Protein AF-A0A1G2GTZ9-F1 (afdb_monomer_lite)

Radius of gyration: 34.58 Å; chains: 1; bounding box: 89×48×89 Å

Sequence (262 aa):
MKKLLQQISASVAILSIIAPVASTYAETSTRDKDSAQIKGNFCAIILERLSALDARLSDRAKEIETRRDDRKSRIEEKVEDRKVRVSDKREKTDELLQAHLTKLQQRATTDAQKGAVTAFQTAIATAINARRTAIDNAVQAFRVGGDQLVAVRKAAIDAAITALKAAKEAAIAKAKADCATATDPRAIQSVLKAGLKAAQDTYVNSIKSAQSAFKSGFESIQQTRKSAFDKAHADFKAAIEKAKNDLKVALGESRNSTTTTP

Structure (mmCIF, N/CA/C/O backbone):
data_AF-A0A1G2GTZ9-F1
#
_entry.id   AF-A0A1G2GTZ9-F1
#
loop_
_atom_site.group_PDB
_atom_site.id
_atom_site.type_symbol
_atom_site.label_atom_id
_atom_site.label_alt_id
_atom_site.label_comp_id
_atom_site.label_asym_id
_atom_site.label_entity_id
_atom_site.label_seq_id
_atom_site.pdbx_PDB_ins_code
_atom_site.Cartn_x
_atom_site.Cartn_y
_atom_site.Cartn_z
_atom_site.occupancy
_atom_site.B_iso_or_equiv
_atom_site.auth_seq_id
_atom_site.auth_comp_id
_atom_site.auth_asym_id
_atom_site.auth_atom_id
_atom_site.pdbx_PDB_model_num
ATOM 1 N N . MET A 1 1 ? 11.549 -0.644 8.981 1.00 39.19 1 MET A N 1
ATOM 2 C CA . MET A 1 1 ? 11.174 -0.329 7.579 1.00 39.19 1 MET A CA 1
ATOM 3 C C . MET A 1 1 ? 12.318 0.231 6.723 1.00 39.19 1 MET A C 1
ATOM 5 O O . MET A 1 1 ? 12.273 0.005 5.522 1.00 39.19 1 MET A O 1
ATOM 9 N N . LYS A 1 2 ? 13.386 0.828 7.292 1.00 25.80 2 LYS A N 1
ATOM 10 C CA . LYS A 1 2 ? 14.608 1.204 6.538 1.00 25.80 2 LYS A CA 1
ATOM 11 C C . LYS A 1 2 ? 15.212 0.042 5.719 1.00 25.80 2 LYS A C 1
ATOM 13 O O . LYS A 1 2 ? 15.464 0.219 4.537 1.00 25.80 2 LYS A O 1
ATOM 18 N N . LYS A 1 3 ? 15.294 -1.174 6.283 1.00 24.80 3 LYS A N 1
ATOM 19 C CA . LYS A 1 3 ? 15.808 -2.376 5.582 1.00 24.80 3 LYS A CA 1
ATOM 20 C C . LYS A 1 3 ? 14.943 -2.876 4.405 1.00 24.80 3 LYS A C 1
ATOM 22 O O . LYS A 1 3 ? 15.474 -3.515 3.509 1.00 24.80 3 LYS A O 1
ATOM 27 N N . LEU A 1 4 ? 13.640 -2.569 4.371 1.00 30.94 4 LEU A N 1
ATOM 28 C CA . LEU A 1 4 ? 12.724 -2.998 3.293 1.00 30.94 4 LEU A CA 1
ATOM 29 C C . LEU A 1 4 ? 12.752 -2.048 2.083 1.00 30.94 4 LEU A C 1
ATOM 31 O O . LEU A 1 4 ? 12.518 -2.481 0.958 1.00 30.94 4 LEU A O 1
ATOM 35 N N . LEU A 1 5 ? 13.100 -0.777 2.310 1.00 30.66 5 LEU A N 1
ATOM 36 C CA . LEU A 1 5 ? 13.369 0.205 1.256 1.00 30.66 5 LEU A CA 1
ATOM 37 C C . LEU A 1 5 ? 14.792 0.052 0.684 1.00 30.66 5 LEU A C 1
ATOM 39 O O . LEU A 1 5 ? 14.988 0.246 -0.509 1.00 30.66 5 LEU A O 1
ATOM 43 N N . GLN A 1 6 ? 15.755 -0.403 1.496 1.00 27.36 6 GLN A N 1
ATOM 44 C CA . GLN A 1 6 ? 17.152 -0.626 1.086 1.00 27.36 6 GLN A CA 1
ATOM 45 C C . GLN A 1 6 ? 17.359 -1.824 0.140 1.00 27.36 6 GLN A C 1
ATOM 47 O O . GLN A 1 6 ? 18.369 -1.893 -0.557 1.00 27.36 6 GLN A O 1
ATOM 52 N N . GLN A 1 7 ? 16.407 -2.761 0.087 1.00 28.50 7 GLN A N 1
ATOM 53 C CA . GLN A 1 7 ? 16.497 -3.947 -0.775 1.00 28.50 7 GLN A CA 1
ATOM 54 C C . GLN A 1 7 ? 15.842 -3.775 -2.154 1.00 28.50 7 GLN A C 1
ATOM 56 O O . GLN A 1 7 ? 15.987 -4.650 -3.001 1.00 28.50 7 GLN A O 1
ATOM 61 N N . ILE A 1 8 ? 15.151 -2.659 -2.413 1.00 35.12 8 ILE A N 1
ATOM 62 C CA . ILE A 1 8 ? 14.660 -2.318 -3.765 1.00 35.12 8 ILE A CA 1
ATOM 63 C C . ILE A 1 8 ? 15.732 -1.535 -4.548 1.00 35.12 8 ILE A C 1
ATOM 65 O O . ILE A 1 8 ? 15.778 -1.594 -5.772 1.00 35.12 8 ILE A O 1
ATOM 69 N N . SER A 1 9 ? 16.667 -0.885 -3.849 1.00 30.36 9 SER A N 1
ATOM 70 C CA . SER A 1 9 ? 17.846 -0.223 -4.425 1.00 30.36 9 SER A CA 1
ATOM 71 C C . SER A 1 9 ? 18.961 -1.180 -4.876 1.00 30.36 9 SER A C 1
ATOM 73 O O . SER A 1 9 ? 19.870 -0.759 -5.582 1.00 30.36 9 SER A O 1
ATOM 75 N N . ALA A 1 10 ? 18.899 -2.469 -4.526 1.00 27.72 10 ALA A N 1
ATOM 76 C CA . ALA A 1 10 ? 19.986 -3.429 -4.760 1.00 27.72 10 ALA A CA 1
ATOM 77 C C . ALA A 1 10 ? 19.953 -4.124 -6.139 1.00 27.72 10 ALA A C 1
ATOM 79 O O . ALA A 1 10 ? 20.553 -5.180 -6.316 1.00 27.72 10 ALA A O 1
ATOM 80 N N . SER A 1 11 ? 19.237 -3.584 -7.129 1.00 33.41 11 SER A N 1
ATOM 81 C CA . SER A 1 11 ? 19.194 -4.172 -8.483 1.00 33.41 11 SER A CA 1
ATOM 82 C C . SER A 1 11 ? 19.618 -3.226 -9.603 1.00 33.41 11 SER A C 1
ATOM 84 O O . SER A 1 11 ? 19.579 -3.620 -10.765 1.00 33.41 11 SER A O 1
ATOM 86 N N . VAL A 1 12 ? 20.116 -2.028 -9.281 1.00 37.06 12 VAL A N 1
ATOM 87 C CA . VAL A 1 12 ? 20.810 -1.173 -10.258 1.00 37.06 12 VAL A CA 1
ATOM 88 C C . VAL A 1 12 ? 22.300 -1.518 -10.246 1.00 37.06 12 VAL A C 1
ATOM 90 O O . VAL A 1 12 ? 23.147 -0.725 -9.865 1.00 37.06 12 VAL A O 1
ATOM 93 N N . ALA A 1 13 ? 22.608 -2.748 -10.644 1.00 32.62 13 ALA A N 1
ATOM 94 C CA . ALA A 1 13 ? 23.942 -3.142 -11.077 1.00 32.62 13 ALA A CA 1
ATOM 95 C C . ALA A 1 13 ? 23.845 -3.522 -12.558 1.00 32.62 13 ALA A C 1
ATOM 97 O O . ALA A 1 13 ? 24.059 -4.666 -12.948 1.00 32.62 13 ALA A O 1
ATOM 98 N N . ILE A 1 14 ? 23.443 -2.559 -13.396 1.00 37.78 14 ILE A N 1
ATOM 99 C CA . ILE A 1 14 ? 23.642 -2.684 -14.841 1.00 37.78 14 ILE A CA 1
ATOM 100 C C . ILE A 1 14 ? 25.096 -2.297 -15.088 1.00 37.78 14 ILE A C 1
ATOM 102 O O . ILE A 1 14 ? 25.431 -1.131 -15.255 1.00 37.78 14 ILE A O 1
ATOM 106 N N . LEU A 1 15 ? 25.930 -3.329 -14.974 1.00 35.88 15 LEU A N 1
ATOM 107 C CA . LEU A 1 15 ? 27.226 -3.524 -15.606 1.00 35.88 15 LEU A CA 1
ATOM 108 C C . LEU A 1 15 ? 28.016 -2.263 -15.983 1.00 35.88 15 LEU A C 1
ATOM 110 O O . LEU A 1 15 ? 27.865 -1.687 -17.060 1.00 35.88 15 LEU A O 1
ATOM 114 N N . SER A 1 16 ? 29.004 -1.981 -15.140 1.00 31.58 16 SER A N 1
ATOM 115 C CA . SER A 1 16 ? 30.287 -1.402 -15.521 1.00 31.58 16 SER A CA 1
ATOM 116 C C . SER A 1 16 ? 30.966 -2.277 -16.589 1.00 31.58 16 SER A C 1
ATOM 118 O O . SER A 1 16 ? 31.791 -3.124 -16.270 1.00 31.58 16 SER A O 1
ATOM 120 N N . ILE A 1 17 ? 30.627 -2.104 -17.868 1.00 40.09 17 ILE A N 1
ATOM 121 C CA . ILE A 1 17 ? 31.480 -2.558 -18.978 1.00 40.09 17 ILE A CA 1
ATOM 122 C C . ILE A 1 17 ? 31.766 -1.358 -19.873 1.00 40.09 17 ILE A C 1
ATOM 124 O O . ILE A 1 17 ? 31.253 -1.212 -20.977 1.00 40.09 17 ILE A O 1
ATOM 128 N N . ILE A 1 18 ? 32.628 -0.485 -19.369 1.00 37.22 18 ILE A N 1
ATOM 129 C CA . ILE A 1 18 ? 33.535 0.273 -20.220 1.00 37.22 18 ILE A CA 1
ATOM 130 C C . ILE A 1 18 ? 34.923 -0.055 -19.679 1.00 37.22 18 ILE A C 1
ATOM 132 O O . ILE A 1 18 ? 35.481 0.692 -18.882 1.00 37.22 18 ILE A O 1
ATOM 136 N N . ALA A 1 19 ? 35.453 -1.219 -20.056 1.00 29.66 19 ALA A N 1
ATOM 137 C CA . ALA A 1 19 ? 36.893 -1.410 -19.993 1.00 29.66 19 ALA A CA 1
ATOM 138 C C . ALA A 1 19 ? 37.501 -0.512 -21.087 1.00 29.66 19 ALA A C 1
ATOM 140 O O . ALA A 1 19 ? 37.070 -0.609 -22.243 1.00 29.66 19 ALA A O 1
ATOM 141 N N . PRO A 1 20 ? 38.433 0.398 -20.757 1.00 34.25 20 PRO A N 1
ATOM 142 C CA . PRO A 1 20 ? 39.142 1.166 -21.764 1.00 34.25 20 PRO A CA 1
ATOM 143 C C . PRO A 1 20 ? 40.009 0.190 -22.557 1.00 34.25 20 PRO A C 1
ATOM 145 O O . PRO A 1 20 ? 40.912 -0.437 -22.010 1.00 34.25 20 PRO A O 1
ATOM 148 N N . VAL A 1 21 ? 39.725 0.035 -23.848 1.00 38.50 21 VAL A N 1
ATOM 149 C CA . VAL A 1 21 ? 40.658 -0.630 -24.758 1.00 38.50 21 VAL A CA 1
ATOM 150 C C . VAL A 1 21 ? 41.788 0.372 -24.978 1.00 38.50 21 VAL A C 1
ATOM 152 O O . VAL A 1 21 ? 41.689 1.264 -25.817 1.00 38.50 21 VAL A O 1
ATOM 155 N N . ALA A 1 22 ? 42.819 0.306 -24.137 1.00 33.19 22 ALA A N 1
ATOM 156 C CA . ALA A 1 22 ? 44.070 1.009 -24.362 1.00 33.19 22 ALA A CA 1
ATOM 157 C C . ALA A 1 22 ? 44.792 0.299 -25.510 1.00 33.19 22 ALA A C 1
ATOM 159 O O . ALA A 1 22 ? 45.598 -0.599 -25.300 1.00 33.19 22 ALA A O 1
ATOM 160 N N . SER A 1 23 ? 44.446 0.652 -26.743 1.00 39.00 23 SER A N 1
ATOM 161 C CA . SER A 1 23 ? 45.209 0.245 -27.912 1.00 39.00 23 SER A CA 1
ATOM 162 C C . SER A 1 23 ? 46.227 1.340 -28.220 1.00 39.00 23 SER A C 1
ATOM 164 O O . SER A 1 23 ? 45.905 2.353 -28.847 1.00 39.00 23 SER A O 1
ATOM 166 N N . THR A 1 24 ? 47.447 1.155 -27.723 1.00 36.94 24 THR A N 1
ATOM 167 C CA . THR A 1 24 ? 48.641 1.873 -28.171 1.00 36.94 24 THR A CA 1
ATOM 168 C C . THR A 1 24 ? 48.873 1.536 -29.644 1.00 36.94 24 THR A C 1
ATOM 170 O O . THR A 1 24 ? 49.351 0.449 -29.958 1.00 36.94 24 THR A O 1
ATOM 173 N N . TYR A 1 25 ? 48.511 2.437 -30.557 1.00 48.34 25 TYR A N 1
ATOM 174 C CA . TYR A 1 25 ? 48.894 2.319 -31.964 1.00 48.34 25 TYR A CA 1
ATOM 175 C C . TYR A 1 25 ? 50.036 3.292 -32.233 1.00 48.34 25 TYR A C 1
ATOM 177 O O . TYR A 1 25 ? 49.817 4.493 -32.375 1.00 48.34 25 TYR A O 1
ATOM 185 N N . ALA A 1 26 ? 51.251 2.744 -32.261 1.00 31.27 26 ALA A N 1
ATOM 186 C CA . ALA A 1 26 ? 52.398 3.376 -32.890 1.00 31.27 26 ALA A CA 1
ATOM 187 C C . ALA A 1 26 ? 52.140 3.474 -34.402 1.00 31.27 26 ALA A C 1
ATOM 189 O O . ALA A 1 26 ? 51.587 2.559 -35.017 1.00 31.27 26 ALA A O 1
ATOM 190 N N . GLU A 1 27 ? 52.488 4.616 -34.987 1.00 50.00 27 GLU A N 1
ATOM 191 C CA . GLU A 1 27 ? 52.374 4.865 -36.418 1.00 50.00 27 GLU A CA 1
ATOM 192 C C . GLU A 1 27 ? 53.363 4.003 -37.201 1.00 50.00 27 GLU A C 1
ATOM 194 O O . GLU A 1 27 ? 54.537 3.951 -36.850 1.00 50.00 27 GLU A O 1
ATOM 199 N N . THR A 1 28 ? 52.913 3.378 -38.292 1.00 35.88 28 THR A N 1
ATOM 200 C CA . THR A 1 28 ? 53.603 3.408 -39.596 1.00 35.88 28 THR A CA 1
ATOM 201 C C . THR A 1 28 ? 52.766 2.712 -40.680 1.00 35.88 28 THR A C 1
ATOM 203 O O . THR A 1 28 ? 52.433 1.539 -40.597 1.00 35.88 28 THR A O 1
ATOM 206 N N . SER A 1 29 ? 52.388 3.496 -41.695 1.00 47.38 29 SER A N 1
ATOM 207 C CA . SER A 1 29 ? 52.440 3.157 -43.127 1.00 47.38 29 SER A CA 1
ATOM 208 C C . SER A 1 29 ? 52.131 1.710 -43.581 1.00 47.38 29 SER A C 1
ATOM 210 O O . SER A 1 29 ? 53.051 0.937 -43.815 1.00 47.38 29 SER A O 1
ATOM 212 N N . THR A 1 30 ? 50.848 1.398 -43.819 1.00 38.91 30 THR A N 1
ATOM 213 C CA . THR A 1 30 ? 50.290 0.573 -44.935 1.00 38.91 30 THR A CA 1
ATOM 214 C C . THR A 1 30 ? 48.746 0.637 -44.869 1.00 38.91 30 THR A C 1
ATOM 216 O O . THR A 1 30 ? 48.020 -0.338 -44.703 1.00 38.91 30 THR A O 1
ATOM 219 N N . ARG A 1 31 ? 48.206 1.862 -44.891 1.00 47.66 31 ARG A N 1
ATOM 220 C CA . ARG A 1 31 ? 46.815 2.165 -44.516 1.00 47.66 31 ARG A CA 1
ATOM 221 C C . ARG A 1 31 ? 45.876 2.130 -45.724 1.00 47.66 31 ARG A C 1
ATOM 223 O O . ARG A 1 31 ? 45.604 3.177 -46.276 1.00 47.66 31 ARG A O 1
ATOM 230 N N . ASP A 1 32 ? 45.357 0.966 -46.102 1.00 45.12 32 ASP A N 1
ATOM 231 C CA . ASP A 1 32 ? 44.027 0.913 -46.746 1.00 45.12 32 ASP A CA 1
ATOM 232 C C . ASP A 1 32 ? 43.387 -0.473 -46.619 1.00 45.12 32 ASP A C 1
ATOM 234 O O . ASP A 1 32 ? 42.251 -0.586 -46.156 1.00 45.12 32 ASP A O 1
ATOM 238 N N . LYS A 1 33 ? 44.146 -1.547 -46.883 1.00 45.38 33 LYS A N 1
ATOM 239 C CA . LYS A 1 33 ? 43.667 -2.929 -46.678 1.00 45.38 33 LYS A CA 1
ATOM 240 C C . LYS A 1 33 ? 43.551 -3.302 -45.192 1.00 45.38 33 LYS A C 1
ATOM 242 O O . LYS A 1 33 ? 42.525 -3.848 -44.790 1.00 45.38 33 LYS A O 1
ATOM 247 N N . ASP A 1 34 ? 44.510 -2.885 -44.361 1.00 51.06 34 ASP A N 1
ATOM 248 C CA . ASP A 1 34 ? 44.446 -3.075 -42.901 1.00 51.06 34 ASP A CA 1
ATOM 249 C C . ASP A 1 34 ? 43.349 -2.225 -42.244 1.00 51.06 34 ASP A C 1
ATOM 251 O O . ASP A 1 34 ? 42.696 -2.663 -41.300 1.00 51.06 34 ASP A O 1
ATOM 255 N N . SER A 1 35 ? 43.070 -1.029 -42.774 1.00 53.12 35 SER A N 1
ATOM 256 C CA . SER A 1 35 ? 41.989 -0.164 -42.278 1.0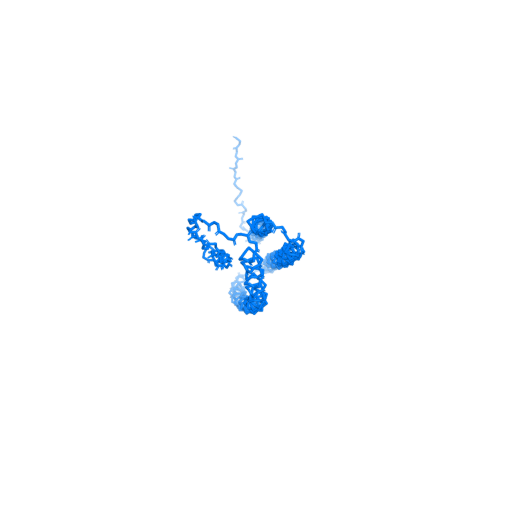0 53.12 35 SER A CA 1
ATOM 257 C C . SER A 1 35 ? 40.614 -0.808 -42.496 1.00 53.12 35 SER A C 1
ATOM 259 O O . SER A 1 35 ? 39.790 -0.814 -41.581 1.00 53.12 35 SER A O 1
ATOM 261 N N . ALA A 1 36 ? 40.377 -1.412 -43.666 1.00 55.75 36 ALA A N 1
ATOM 262 C CA . ALA A 1 36 ? 39.133 -2.114 -43.973 1.00 55.75 36 ALA A CA 1
ATOM 263 C C . ALA A 1 36 ? 38.957 -3.395 -43.135 1.00 55.75 36 ALA A C 1
ATOM 265 O O . ALA A 1 36 ? 37.858 -3.661 -42.643 1.00 55.75 36 ALA A O 1
ATOM 266 N N . GLN A 1 37 ? 40.036 -4.151 -42.901 1.00 58.47 37 GLN A N 1
ATOM 267 C CA . GLN A 1 37 ? 40.010 -5.361 -42.074 1.00 58.47 37 GLN A CA 1
ATOM 268 C C . GLN A 1 37 ? 39.797 -5.044 -40.582 1.00 58.47 37 GLN A C 1
ATOM 270 O O . GLN A 1 37 ? 38.994 -5.703 -39.921 1.00 58.47 37 GLN A O 1
ATOM 275 N N . ILE A 1 38 ? 40.431 -3.988 -40.056 1.00 58.59 38 ILE A N 1
ATOM 276 C CA . ILE A 1 38 ? 40.217 -3.499 -38.683 1.00 58.59 38 ILE A CA 1
ATOM 277 C C . ILE A 1 38 ? 38.785 -2.956 -38.509 1.00 58.59 38 ILE A C 1
ATOM 279 O O . ILE A 1 38 ? 38.139 -3.249 -37.499 1.00 58.59 38 ILE A O 1
ATOM 283 N N . LYS A 1 39 ? 38.251 -2.228 -39.504 1.00 60.47 39 LYS A N 1
ATOM 284 C CA . LYS A 1 39 ? 36.849 -1.762 -39.546 1.00 60.47 39 LYS A CA 1
ATOM 285 C C . LYS A 1 39 ? 35.855 -2.931 -39.526 1.00 60.47 39 LYS A C 1
ATOM 287 O O . LYS A 1 39 ? 34.931 -2.930 -38.712 1.00 60.47 39 LYS A O 1
ATOM 292 N N . GLY A 1 40 ? 36.066 -3.945 -40.368 1.00 61.75 40 GLY A N 1
ATOM 293 C CA . GLY A 1 40 ? 35.219 -5.140 -40.431 1.00 61.75 40 GLY A CA 1
ATOM 294 C C . GLY A 1 40 ? 35.226 -5.944 -39.128 1.00 61.75 40 GLY A C 1
ATOM 295 O O . GLY A 1 40 ? 34.167 -6.340 -38.640 1.00 61.75 40 GLY A O 1
ATOM 296 N N . ASN A 1 41 ? 36.401 -6.104 -38.510 1.00 72.00 41 ASN A N 1
ATOM 297 C CA . ASN A 1 41 ? 36.545 -6.834 -37.249 1.00 72.00 41 ASN A CA 1
ATOM 298 C C . ASN A 1 41 ? 35.893 -6.084 -36.066 1.00 72.00 41 ASN A C 1
ATOM 300 O O . ASN A 1 41 ? 35.235 -6.689 -35.224 1.00 72.00 41 ASN A O 1
ATOM 304 N N . PHE A 1 42 ? 35.989 -4.748 -36.031 1.00 71.00 42 PHE A N 1
ATOM 305 C CA . PHE A 1 42 ? 35.312 -3.912 -35.030 1.00 71.00 42 PHE A CA 1
ATOM 306 C C . PHE A 1 42 ? 33.783 -4.026 -35.107 1.00 71.00 42 PHE A C 1
ATOM 308 O O . PHE A 1 42 ? 33.126 -4.243 -34.084 1.00 71.00 42 PHE A O 1
ATOM 315 N N . CYS A 1 43 ? 33.214 -3.920 -36.311 1.00 71.38 43 CYS A N 1
ATOM 316 C CA . CYS A 1 43 ? 31.769 -4.032 -36.498 1.00 71.38 43 CYS A CA 1
ATOM 317 C C . CYS A 1 43 ? 31.270 -5.455 -36.169 1.00 71.38 43 CYS A C 1
ATOM 319 O O . CYS A 1 43 ? 30.235 -5.587 -35.519 1.00 71.38 43 CYS A O 1
ATOM 321 N N . ALA A 1 44 ? 32.023 -6.511 -36.502 1.00 73.38 44 ALA A N 1
ATOM 322 C CA . ALA A 1 44 ? 31.683 -7.890 -36.135 1.00 73.38 44 ALA A CA 1
ATOM 323 C C . ALA A 1 44 ? 31.674 -8.121 -34.608 1.00 73.38 44 ALA A C 1
ATOM 325 O O . ALA A 1 44 ? 30.698 -8.641 -34.066 1.00 73.38 44 ALA A O 1
ATOM 326 N N . ILE A 1 45 ? 32.707 -7.652 -33.896 1.00 75.44 45 ILE A N 1
ATOM 327 C CA . ILE A 1 45 ? 32.812 -7.788 -32.431 1.00 75.44 45 ILE A CA 1
ATOM 328 C C . ILE A 1 45 ? 31.691 -7.023 -31.713 1.00 75.44 45 ILE A C 1
ATOM 330 O O . ILE A 1 45 ? 31.154 -7.491 -30.705 1.00 75.44 45 ILE A O 1
ATOM 334 N N . ILE A 1 46 ? 31.325 -5.834 -32.204 1.00 72.00 46 ILE A N 1
ATOM 335 C CA . ILE A 1 46 ? 30.201 -5.077 -31.641 1.00 72.00 46 ILE A CA 1
ATOM 336 C C . ILE A 1 46 ? 28.897 -5.846 -31.832 1.00 72.00 46 ILE A C 1
ATOM 338 O O . ILE A 1 46 ? 28.153 -6.006 -30.869 1.00 72.00 46 ILE A O 1
ATOM 342 N N . LEU A 1 47 ? 28.631 -6.361 -33.033 1.00 69.19 47 LEU A N 1
ATOM 343 C CA . LEU A 1 47 ? 27.405 -7.104 -33.331 1.00 69.19 47 LEU A CA 1
ATOM 344 C C . LEU A 1 47 ? 27.224 -8.336 -32.434 1.00 69.19 47 LEU A C 1
ATOM 346 O O . LEU A 1 47 ? 26.135 -8.541 -31.896 1.00 69.19 47 LEU A O 1
ATOM 350 N N . GLU A 1 48 ? 28.288 -9.107 -32.214 1.00 74.25 48 GLU A N 1
ATOM 351 C CA . GLU A 1 48 ? 28.260 -10.281 -31.337 1.00 74.25 48 GLU A CA 1
ATOM 352 C C . GLU A 1 48 ? 27.944 -9.894 -29.884 1.00 74.25 48 GLU A C 1
ATOM 354 O O . GLU A 1 48 ? 27.021 -10.434 -29.265 1.00 74.25 48 GLU A O 1
ATOM 359 N N . ARG A 1 49 ? 28.640 -8.882 -29.351 1.00 73.06 49 ARG A N 1
ATOM 360 C CA . ARG A 1 49 ? 28.437 -8.400 -27.974 1.00 73.06 49 ARG A CA 1
ATOM 361 C C . ARG A 1 49 ? 27.023 -7.885 -27.723 1.00 73.06 49 ARG A C 1
ATOM 363 O O . ARG A 1 49 ? 26.534 -7.986 -26.599 1.00 73.06 49 ARG A O 1
ATOM 370 N N . LEU A 1 50 ? 26.371 -7.333 -28.741 1.00 67.69 50 LEU A N 1
ATOM 371 C CA . LEU A 1 50 ? 25.011 -6.812 -28.631 1.00 67.69 50 LEU A CA 1
ATOM 372 C C . LEU A 1 50 ? 23.969 -7.930 -28.500 1.00 67.69 50 LEU A C 1
ATOM 374 O O . LEU A 1 50 ? 23.072 -7.819 -27.670 1.00 67.69 50 LEU A O 1
ATOM 378 N N . SER A 1 51 ? 24.140 -9.043 -29.216 1.00 67.62 51 SER A N 1
ATOM 379 C CA . SER A 1 51 ? 23.237 -10.202 -29.116 1.00 67.62 51 SER A CA 1
ATOM 380 C C . SER A 1 51 ? 23.236 -10.838 -27.715 1.00 67.62 51 SER A C 1
ATOM 382 O O . SER A 1 51 ? 22.187 -11.172 -27.162 1.00 67.62 51 SER A O 1
ATOM 384 N N . ALA A 1 52 ? 24.409 -10.909 -27.077 1.00 74.69 52 ALA A N 1
ATOM 385 C CA . ALA A 1 52 ? 24.557 -11.400 -25.709 1.00 74.69 52 ALA A CA 1
ATOM 386 C C . ALA A 1 52 ? 23.905 -10.471 -24.665 1.00 74.69 52 ALA A C 1
ATOM 388 O O . ALA A 1 52 ? 23.496 -10.924 -23.591 1.00 74.69 52 ALA A O 1
ATOM 389 N N . LEU A 1 53 ? 23.811 -9.168 -24.954 1.00 68.94 53 LEU A N 1
ATOM 390 C CA . LEU A 1 53 ? 23.140 -8.208 -24.077 1.00 68.94 53 LEU A CA 1
ATOM 391 C C . LEU A 1 53 ? 21.622 -8.399 -24.089 1.00 68.94 53 LEU A C 1
ATOM 393 O O . LEU A 1 53 ? 21.015 -8.346 -23.019 1.00 68.94 53 LEU A O 1
ATOM 397 N N . ASP A 1 54 ? 21.022 -8.676 -25.245 1.00 65.00 54 ASP A N 1
ATOM 398 C CA . ASP A 1 54 ? 19.575 -8.896 -25.353 1.00 65.00 54 ASP A CA 1
ATOM 399 C C . ASP A 1 54 ? 19.116 -10.139 -24.581 1.00 65.00 54 ASP A C 1
ATOM 401 O O . ASP A 1 54 ? 18.136 -10.074 -23.831 1.00 65.00 54 ASP A O 1
ATOM 405 N N . ALA A 1 55 ? 19.868 -11.243 -24.668 1.00 73.69 55 ALA A N 1
ATOM 406 C CA . ALA A 1 55 ? 19.587 -12.458 -23.897 1.00 73.69 55 ALA A CA 1
ATOM 407 C C . ALA A 1 55 ? 19.604 -12.188 -22.380 1.00 73.69 55 ALA A C 1
ATOM 409 O O . ALA A 1 55 ? 18.650 -12.506 -21.667 1.00 73.69 55 ALA A O 1
ATOM 410 N N . ARG A 1 56 ? 20.640 -11.492 -21.889 1.00 76.12 56 ARG A N 1
ATOM 411 C CA . ARG A 1 56 ? 20.766 -11.127 -20.466 1.00 76.12 56 ARG A CA 1
ATOM 412 C C . ARG A 1 56 ? 19.651 -10.198 -19.989 1.00 76.12 56 ARG A C 1
ATOM 414 O O . ARG A 1 56 ? 19.223 -10.298 -18.841 1.00 76.12 56 ARG A O 1
ATOM 421 N N . LEU A 1 57 ? 19.192 -9.279 -20.841 1.00 71.44 57 LEU A N 1
ATOM 422 C CA . LEU A 1 57 ? 18.075 -8.390 -20.517 1.00 71.44 57 LEU A CA 1
ATOM 423 C C . LEU A 1 57 ? 16.762 -9.169 -20.380 1.00 71.44 57 LEU A C 1
ATOM 425 O O . LEU A 1 57 ? 16.006 -8.910 -19.444 1.00 71.44 57 LEU A O 1
ATOM 429 N N . SER A 1 58 ? 16.521 -10.140 -21.263 1.00 74.44 58 SER A N 1
ATOM 430 C CA . SER A 1 58 ? 15.351 -11.021 -21.200 1.00 74.44 58 SER A CA 1
ATOM 431 C C . SER A 1 58 ? 15.339 -11.878 -19.929 1.00 74.44 58 SER A C 1
ATOM 433 O O . SER A 1 58 ? 14.342 -11.892 -19.205 1.00 74.44 58 SER A O 1
ATOM 435 N N . ASP A 1 59 ? 16.451 -12.540 -19.600 1.00 77.56 59 ASP A N 1
ATOM 436 C CA . ASP A 1 59 ? 16.537 -13.382 -18.396 1.00 77.56 59 ASP A CA 1
ATOM 437 C C . ASP A 1 59 ? 16.332 -12.566 -17.121 1.00 77.56 59 ASP A C 1
ATOM 439 O O . ASP A 1 59 ? 15.602 -12.963 -16.209 1.00 77.56 59 ASP A O 1
ATOM 443 N N . ARG A 1 60 ? 16.914 -11.363 -17.080 1.00 76.81 60 ARG A N 1
ATOM 444 C CA . ARG A 1 60 ? 16.745 -10.464 -15.942 1.00 76.81 60 ARG A CA 1
ATOM 445 C C . ARG A 1 60 ? 15.308 -9.964 -15.806 1.00 76.81 60 ARG A C 1
ATOM 447 O O . ARG A 1 60 ? 14.853 -9.777 -14.679 1.00 76.81 60 ARG A O 1
ATOM 454 N N . ALA A 1 61 ? 14.595 -9.752 -16.912 1.00 73.69 61 ALA A N 1
ATOM 455 C CA . ALA A 1 61 ? 13.185 -9.373 -16.880 1.00 73.69 61 ALA A CA 1
ATOM 456 C C . ALA A 1 61 ? 12.323 -10.474 -16.242 1.00 73.69 61 ALA A C 1
ATOM 458 O O . ALA A 1 61 ? 11.533 -10.172 -15.346 1.00 73.69 61 ALA A O 1
ATOM 459 N N . LYS A 1 62 ? 12.554 -11.741 -16.613 1.00 78.44 62 LYS A N 1
ATOM 460 C CA . LYS A 1 62 ? 11.871 -12.899 -16.011 1.00 78.44 62 LYS A CA 1
ATOM 461 C C . LYS A 1 62 ? 12.156 -13.020 -14.514 1.00 78.44 62 LYS A C 1
ATOM 463 O O . LYS A 1 62 ? 11.233 -13.145 -13.717 1.00 78.44 62 LYS A O 1
ATOM 468 N N . GLU A 1 63 ? 13.422 -12.904 -14.107 1.00 84.06 63 GLU A N 1
ATOM 469 C CA . GLU A 1 63 ? 13.802 -12.973 -12.688 1.00 84.06 63 GLU A CA 1
ATOM 470 C C . GLU A 1 63 ? 13.128 -11.865 -11.855 1.00 84.06 63 GLU A C 1
ATOM 472 O O . GLU A 1 63 ? 12.727 -12.078 -10.708 1.00 84.06 63 GLU A O 1
ATOM 477 N N . ILE A 1 64 ? 12.992 -10.662 -12.422 1.00 80.62 64 ILE A N 1
ATOM 478 C CA . ILE A 1 64 ? 12.293 -9.549 -11.771 1.00 80.62 64 ILE A CA 1
ATOM 479 C C . ILE A 1 64 ? 10.807 -9.865 -11.590 1.00 80.62 64 ILE A C 1
ATOM 481 O O . ILE A 1 64 ? 10.253 -9.526 -10.544 1.00 80.62 64 ILE A O 1
ATOM 485 N N . GLU A 1 65 ? 10.167 -10.483 -12.579 1.00 80.31 65 GLU A N 1
ATOM 486 C CA . GLU A 1 65 ? 8.762 -10.884 -12.515 1.00 80.31 65 GLU A CA 1
ATOM 487 C C . GLU A 1 65 ? 8.528 -11.935 -11.427 1.00 80.31 65 GLU A C 1
ATOM 489 O O . GLU A 1 65 ? 7.759 -11.675 -10.503 1.00 80.31 65 GLU A O 1
ATOM 494 N N . THR A 1 66 ? 9.311 -13.018 -11.406 1.00 82.44 66 THR A N 1
ATOM 495 C CA . THR A 1 66 ? 9.226 -14.043 -10.350 1.00 82.44 66 THR A CA 1
ATOM 496 C C . THR A 1 66 ? 9.390 -13.440 -8.952 1.00 82.44 66 THR A C 1
ATOM 498 O O . THR A 1 66 ? 8.576 -13.666 -8.059 1.00 82.44 66 THR A O 1
ATOM 501 N N . ARG A 1 67 ? 10.390 -12.568 -8.755 1.00 84.94 67 ARG A N 1
ATOM 502 C CA . ARG A 1 67 ? 10.605 -11.894 -7.460 1.00 84.94 67 ARG A CA 1
ATOM 503 C C . ARG A 1 67 ? 9.460 -10.953 -7.068 1.00 84.94 67 ARG A C 1
ATOM 505 O O . ARG A 1 67 ? 9.298 -10.656 -5.878 1.00 84.94 67 ARG A O 1
ATOM 512 N N . ARG A 1 68 ? 8.726 -10.397 -8.038 1.00 82.31 68 ARG A N 1
ATOM 513 C CA . ARG A 1 68 ? 7.544 -9.559 -7.779 1.00 82.31 68 ARG A CA 1
ATOM 514 C C . ARG A 1 68 ? 6.388 -10.430 -7.293 1.00 82.31 68 ARG A C 1
ATOM 516 O O . ARG A 1 68 ? 5.770 -10.060 -6.293 1.00 82.31 68 ARG A O 1
ATOM 523 N N . ASP A 1 69 ? 6.174 -11.581 -7.916 1.00 82.50 69 ASP A N 1
ATOM 524 C CA . ASP A 1 69 ? 5.104 -12.513 -7.555 1.00 82.50 69 ASP A CA 1
ATOM 525 C C . ASP A 1 69 ? 5.338 -13.152 -6.182 1.00 82.50 69 ASP A C 1
ATOM 527 O O . ASP A 1 69 ? 4.461 -13.087 -5.320 1.00 82.50 69 ASP A O 1
ATOM 531 N N . ASP A 1 70 ? 6.561 -13.610 -5.897 1.00 84.31 70 ASP A N 1
ATOM 532 C CA . ASP A 1 70 ? 6.946 -14.133 -4.575 1.00 84.31 70 ASP A CA 1
ATOM 533 C C . ASP A 1 70 ? 6.749 -13.102 -3.457 1.00 84.31 70 ASP A C 1
ATOM 535 O O . ASP A 1 70 ? 6.456 -13.408 -2.297 1.00 84.31 70 ASP A O 1
ATOM 539 N N . ARG A 1 71 ? 6.968 -11.824 -3.776 1.00 85.81 71 ARG A N 1
ATOM 540 C CA . ARG A 1 71 ? 6.749 -10.750 -2.810 1.00 85.81 71 ARG A CA 1
ATOM 541 C C . ARG A 1 71 ? 5.262 -10.513 -2.588 1.00 85.81 71 ARG A C 1
ATOM 543 O O . ARG A 1 71 ? 4.888 -10.235 -1.449 1.00 85.81 71 ARG A O 1
ATOM 550 N N . LYS A 1 72 ? 4.455 -10.581 -3.646 1.00 83.69 72 LYS A N 1
ATOM 551 C CA . LYS A 1 72 ? 3.006 -10.401 -3.584 1.00 83.69 72 LYS A CA 1
ATOM 552 C C . LYS A 1 72 ? 2.371 -11.491 -2.719 1.00 83.69 72 LYS A C 1
ATOM 554 O O . LYS A 1 72 ? 1.730 -11.146 -1.729 1.00 83.69 72 LYS A O 1
ATOM 559 N N . SER A 1 73 ? 2.675 -12.760 -2.986 1.00 84.44 73 SER A N 1
ATOM 560 C CA . SER A 1 73 ? 2.143 -13.899 -2.223 1.00 84.44 73 SER A CA 1
ATOM 561 C C . SER A 1 73 ? 2.467 -13.803 -0.727 1.00 84.44 73 SER A C 1
ATOM 563 O O . SER A 1 73 ? 1.586 -13.894 0.126 1.00 84.44 73 SER A O 1
ATOM 565 N N . ARG A 1 74 ? 3.718 -13.479 -0.379 1.00 90.19 74 ARG A N 1
ATOM 566 C CA . ARG A 1 74 ? 4.136 -13.289 1.022 1.00 90.19 74 ARG A CA 1
ATOM 567 C C . ARG A 1 74 ? 3.477 -12.104 1.723 1.00 90.19 74 ARG A C 1
ATOM 569 O O . ARG A 1 74 ? 3.447 -12.052 2.954 1.00 90.19 74 ARG A O 1
ATOM 576 N N . ILE A 1 75 ? 3.068 -11.078 0.979 1.00 87.25 75 ILE A N 1
ATOM 577 C CA . ILE A 1 75 ? 2.329 -9.946 1.546 1.00 87.25 75 ILE A CA 1
ATOM 578 C C . ILE A 1 75 ? 0.882 -10.363 1.804 1.00 87.25 75 ILE A C 1
ATOM 580 O O . ILE A 1 75 ? 0.376 -10.064 2.885 1.00 87.25 75 ILE A O 1
ATOM 584 N N . GLU A 1 76 ? 0.259 -11.066 0.860 1.00 86.94 76 GLU A N 1
ATOM 585 C CA . GLU A 1 76 ? -1.107 -11.588 0.979 1.00 86.94 76 GLU A CA 1
ATOM 586 C C . GLU A 1 76 ? -1.238 -12.515 2.194 1.00 86.94 76 GLU A C 1
ATOM 588 O O . GLU A 1 76 ? -2.068 -12.260 3.066 1.00 86.94 76 GLU A O 1
ATOM 593 N N . GLU A 1 77 ? -0.323 -13.474 2.351 1.00 90.75 77 GLU A N 1
ATOM 594 C CA . GLU A 1 77 ? -0.262 -14.367 3.518 1.00 90.75 77 GLU A CA 1
ATOM 595 C C . GLU A 1 77 ? -0.213 -13.577 4.840 1.00 90.75 77 GLU A C 1
ATOM 597 O O . GLU A 1 77 ? -1.031 -13.765 5.740 1.00 90.75 77 GLU A O 1
ATOM 602 N N . LYS A 1 78 ? 0.689 -12.591 4.944 1.00 90.88 78 LYS A N 1
ATOM 603 C CA . LYS A 1 78 ? 0.822 -11.751 6.149 1.00 90.88 78 LYS A CA 1
ATOM 604 C C . LYS A 1 78 ? -0.405 -10.893 6.437 1.00 90.88 78 LYS A C 1
ATOM 606 O O . LYS A 1 78 ? -0.607 -10.477 7.587 1.00 90.88 78 LYS A O 1
ATOM 611 N N . VAL A 1 79 ? -1.157 -10.529 5.402 1.00 88.06 79 VAL A N 1
ATOM 612 C CA . VAL A 1 79 ? -2.396 -9.766 5.532 1.00 88.06 79 VAL A CA 1
ATOM 613 C C . VAL A 1 79 ? -3.485 -10.647 6.131 1.00 88.06 79 VAL A C 1
ATOM 615 O O . VAL A 1 79 ? -4.122 -10.195 7.086 1.00 88.06 79 VAL A O 1
ATOM 618 N N . GLU A 1 80 ? -3.641 -11.878 5.648 1.00 90.44 80 GLU A N 1
ATOM 619 C CA . GLU A 1 80 ? -4.613 -12.841 6.181 1.00 90.44 80 GLU A CA 1
ATOM 620 C C . GLU A 1 80 ? -4.294 -13.228 7.625 1.00 90.44 80 GLU A C 1
ATOM 622 O O . GLU A 1 80 ? -5.121 -13.038 8.517 1.00 90.44 80 GLU A O 1
ATOM 627 N N . ASP A 1 81 ? -3.040 -13.570 7.908 1.00 92.75 81 ASP A N 1
ATOM 628 C CA . ASP A 1 81 ? -2.531 -13.806 9.261 1.00 92.75 81 ASP A CA 1
ATOM 629 C C . ASP A 1 81 ? -2.872 -12.679 10.243 1.00 92.75 81 ASP A C 1
ATOM 631 O O . ASP A 1 81 ? -3.177 -12.876 11.423 1.00 92.75 81 ASP A O 1
ATOM 635 N N . ARG A 1 82 ? -2.751 -11.433 9.775 1.00 92.25 82 ARG A N 1
ATOM 636 C CA . ARG A 1 82 ? -3.067 -10.265 10.594 1.00 92.25 82 ARG A CA 1
ATOM 637 C C . ARG A 1 82 ? -4.570 -10.113 10.791 1.00 92.25 82 ARG A C 1
ATOM 639 O O . ARG A 1 82 ? -4.943 -9.665 11.871 1.00 92.25 82 ARG A O 1
ATOM 646 N N . LYS A 1 83 ? -5.398 -10.430 9.794 1.00 90.56 83 LYS A N 1
ATOM 647 C CA . LYS A 1 83 ? -6.861 -10.388 9.927 1.00 90.56 83 LYS A CA 1
ATOM 648 C C . LYS A 1 83 ? -7.324 -11.373 10.998 1.00 90.56 83 LYS A C 1
ATOM 650 O O . LYS A 1 83 ? -8.009 -10.935 11.917 1.00 90.56 83 LYS A O 1
ATOM 655 N N . VAL A 1 84 ? -6.841 -12.618 10.956 1.00 93.38 84 VAL A N 1
ATOM 656 C CA . VAL A 1 84 ? -7.149 -13.649 11.965 1.00 93.38 84 VAL A CA 1
ATOM 657 C C . VAL A 1 84 ? -6.787 -13.157 13.367 1.00 93.38 84 VAL A C 1
ATOM 659 O O . VAL A 1 84 ? -7.658 -12.983 14.210 1.00 93.38 84 VAL A O 1
ATOM 662 N N . ARG A 1 85 ? -5.529 -12.742 13.587 1.00 94.50 85 ARG A N 1
ATOM 663 C CA . ARG A 1 85 ? -5.091 -12.238 14.906 1.00 94.50 85 ARG A CA 1
ATOM 664 C C . ARG A 1 85 ? -5.870 -11.020 15.411 1.00 94.50 85 ARG A C 1
ATOM 666 O O . ARG A 1 85 ? -5.874 -10.758 16.614 1.00 94.50 85 ARG A O 1
ATOM 673 N N . VAL A 1 86 ? -6.417 -10.195 14.518 1.00 93.62 86 VAL A N 1
ATOM 674 C CA . VAL A 1 86 ? -7.257 -9.053 14.907 1.00 93.62 86 VAL A CA 1
ATOM 675 C C . VAL A 1 86 ? -8.656 -9.526 15.299 1.00 93.62 86 VAL A C 1
ATOM 677 O O . VAL A 1 86 ? -9.174 -8.993 16.278 1.00 93.62 86 VAL A O 1
ATOM 680 N N . SER A 1 87 ? -9.225 -10.516 14.602 1.00 93.25 87 SER A N 1
ATOM 681 C CA . SER A 1 87 ? -10.501 -11.146 14.978 1.00 93.25 87 SER A CA 1
ATOM 682 C C . SER A 1 87 ? -10.417 -11.757 16.373 1.00 93.25 87 SER A C 1
ATOM 684 O O . SER A 1 87 ? -11.120 -11.298 17.269 1.00 93.25 87 SER A O 1
ATOM 686 N N . ASP A 1 88 ? -9.437 -12.634 16.613 1.00 94.25 88 ASP A N 1
ATOM 687 C CA . ASP A 1 88 ? -9.280 -13.327 17.899 1.00 94.25 88 ASP A CA 1
ATOM 688 C C . ASP A 1 88 ? -9.145 -12.348 19.076 1.00 94.25 88 ASP A C 1
ATOM 690 O O . ASP A 1 88 ? -9.638 -12.568 20.182 1.00 94.25 88 ASP A O 1
ATOM 694 N N . LYS A 1 89 ? -8.437 -11.231 18.860 1.00 94.81 89 LYS A N 1
ATOM 695 C CA . LYS A 1 89 ? -8.279 -10.191 19.885 1.00 94.81 89 LYS A CA 1
ATOM 696 C C . LYS A 1 89 ? -9.574 -9.434 20.141 1.00 94.81 89 LYS A C 1
ATOM 698 O O . LYS A 1 89 ? -9.807 -9.030 21.280 1.00 94.81 89 LYS A O 1
ATOM 703 N N . ARG A 1 90 ? -10.375 -9.190 19.103 1.00 94.19 90 ARG A N 1
ATOM 704 C CA . ARG A 1 90 ? -11.681 -8.536 19.236 1.00 94.19 90 ARG A CA 1
ATOM 705 C C . ARG A 1 90 ? -12.636 -9.422 20.014 1.00 94.19 90 ARG A C 1
ATOM 707 O O . ARG A 1 90 ? -13.209 -8.923 20.971 1.00 94.19 90 ARG A O 1
ATOM 714 N N . GLU A 1 91 ? -12.706 -10.703 19.674 1.00 94.56 91 GLU A N 1
ATOM 715 C CA . GLU A 1 91 ? -13.536 -11.698 20.360 1.00 94.56 91 GLU A CA 1
ATOM 716 C C . GLU A 1 91 ? -13.205 -11.758 21.855 1.00 94.56 91 GLU A C 1
ATOM 718 O O . GLU A 1 91 ? -14.061 -11.467 22.685 1.00 94.56 91 GLU A O 1
ATOM 723 N N . LYS A 1 92 ? -11.929 -11.953 22.212 1.00 94.94 92 LYS A N 1
ATOM 724 C CA . LYS A 1 92 ? -11.490 -11.949 23.622 1.00 94.94 92 LYS A CA 1
ATOM 725 C C . LYS A 1 92 ? -11.808 -10.642 24.350 1.00 94.94 92 LYS A C 1
ATOM 727 O O . LYS A 1 92 ? -12.130 -10.641 25.535 1.00 94.94 92 LYS A O 1
ATOM 732 N N . THR A 1 93 ? -11.682 -9.505 23.666 1.00 93.38 93 THR A N 1
ATOM 733 C CA . THR A 1 93 ? -12.008 -8.201 24.266 1.00 93.38 93 THR A CA 1
ATOM 734 C C . THR A 1 93 ? -13.512 -8.068 24.505 1.00 93.38 93 THR A C 1
ATOM 736 O O . THR A 1 93 ? -13.916 -7.533 25.537 1.00 93.38 93 THR A O 1
ATOM 739 N N . ASP A 1 94 ? -14.330 -8.561 23.577 1.00 93.19 94 ASP A N 1
ATOM 740 C CA . ASP A 1 94 ? -15.787 -8.521 23.677 1.00 93.19 94 ASP A CA 1
ATOM 741 C C . ASP A 1 94 ? -16.297 -9.445 24.782 1.00 93.19 94 ASP A C 1
ATOM 743 O O . ASP A 1 94 ? -17.148 -9.030 25.561 1.00 93.19 94 ASP A O 1
ATOM 747 N N . GLU A 1 95 ? -15.718 -10.637 24.934 1.00 94.31 95 GLU A N 1
ATOM 748 C CA . GLU A 1 95 ? -16.015 -11.549 26.046 1.00 94.31 95 GLU A CA 1
ATOM 749 C C . GLU A 1 95 ? -15.738 -10.900 27.411 1.00 94.31 95 GLU A C 1
ATOM 751 O O . GLU A 1 95 ? -16.585 -10.922 28.309 1.00 94.31 95 GLU A O 1
ATOM 756 N N . LEU A 1 96 ? -14.568 -10.268 27.567 1.00 94.38 96 LEU A N 1
ATOM 757 C CA . LEU A 1 96 ? -14.196 -9.579 28.807 1.00 94.38 96 LEU A CA 1
ATOM 758 C C . LEU A 1 96 ? -15.119 -8.395 29.104 1.00 94.38 96 LEU A C 1
ATOM 760 O O . LEU A 1 96 ? -15.526 -8.189 30.253 1.00 94.38 96 LEU A O 1
ATOM 764 N N . LEU A 1 97 ? -15.460 -7.615 28.077 1.00 93.25 97 LEU A N 1
ATOM 765 C CA . LEU A 1 97 ? -16.397 -6.512 28.217 1.00 93.25 97 LEU A CA 1
ATOM 766 C C . LEU A 1 97 ? -17.785 -7.020 28.608 1.00 93.25 97 LEU A C 1
ATOM 768 O O . LEU A 1 97 ? -18.378 -6.486 29.544 1.00 93.25 97 LEU A O 1
ATOM 772 N N . GLN A 1 98 ? -18.280 -8.062 27.942 1.00 92.69 98 GLN A N 1
ATOM 773 C CA . GLN A 1 98 ? -19.577 -8.655 28.237 1.00 92.69 98 GLN A CA 1
ATOM 774 C C . GLN A 1 98 ? -19.629 -9.151 29.683 1.00 92.69 98 GLN A C 1
ATOM 776 O O . GLN A 1 98 ? -20.585 -8.859 30.396 1.00 92.69 98 GLN A O 1
ATOM 781 N N . ALA A 1 99 ? -18.570 -9.805 30.167 1.00 93.69 99 ALA A N 1
ATOM 782 C CA . ALA A 1 99 ? -18.474 -10.223 31.563 1.00 93.69 99 ALA A CA 1
ATOM 783 C C . ALA A 1 99 ? -18.551 -9.034 32.541 1.00 93.69 99 ALA A C 1
ATOM 785 O O . ALA A 1 99 ? -19.213 -9.122 33.579 1.00 93.69 99 ALA A O 1
ATOM 786 N N . HIS A 1 100 ? -17.910 -7.904 32.220 1.00 92.31 100 HIS A N 1
ATOM 787 C CA . HIS A 1 100 ? -17.988 -6.691 33.038 1.00 92.31 100 HIS A CA 1
ATOM 788 C C . HIS A 1 100 ? -19.391 -6.063 33.013 1.00 92.31 100 HIS A C 1
ATOM 790 O O . HIS A 1 100 ? -19.916 -5.672 34.057 1.00 92.31 100 HIS A O 1
ATOM 796 N N . LEU A 1 101 ? -20.017 -5.988 31.838 1.00 90.62 101 LEU A N 1
ATOM 797 C CA . LEU A 1 101 ? -21.367 -5.448 31.667 1.00 90.62 101 LEU A CA 1
ATOM 798 C C . LEU A 1 101 ? -22.425 -6.312 32.370 1.00 90.62 101 LEU A C 1
ATOM 800 O O . LEU A 1 101 ? -23.332 -5.759 32.989 1.00 90.62 101 LEU A O 1
ATOM 804 N N . THR A 1 102 ? -22.271 -7.639 32.368 1.00 92.06 102 THR A N 1
ATOM 805 C CA . THR A 1 102 ? -23.123 -8.563 33.134 1.00 92.06 102 THR A CA 1
ATOM 806 C C . THR A 1 102 ? -22.995 -8.327 34.638 1.00 92.06 102 THR A C 1
ATOM 808 O O . THR A 1 102 ? -24.005 -8.227 35.332 1.00 92.06 102 THR A O 1
ATOM 811 N N . LYS A 1 103 ? -21.769 -8.165 35.157 1.00 92.69 103 LYS A N 1
ATOM 812 C CA . LYS A 1 103 ? -21.554 -7.832 36.578 1.00 92.69 103 LYS A CA 1
ATOM 813 C C . LYS A 1 103 ? -22.181 -6.490 36.954 1.00 92.69 103 LYS A C 1
ATOM 815 O O . LYS A 1 103 ? -22.715 -6.354 38.050 1.00 92.69 103 LYS A O 1
ATOM 820 N N . LEU A 1 104 ? -22.125 -5.503 36.060 1.00 90.50 104 LEU A N 1
ATOM 821 C CA . LEU A 1 104 ? -22.773 -4.208 36.266 1.00 90.50 104 LEU A CA 1
ATOM 822 C C . LEU A 1 104 ? -24.303 -4.348 36.311 1.00 90.50 104 LEU A C 1
ATOM 824 O O . LEU A 1 104 ? -24.933 -3.780 37.197 1.00 90.50 104 LEU A O 1
ATOM 828 N N . GLN A 1 105 ? -24.885 -5.158 35.422 1.00 89.75 105 GLN A N 1
ATOM 829 C CA . GLN A 1 105 ? -26.323 -5.440 35.405 1.00 89.75 105 GLN A CA 1
ATOM 830 C C . GLN A 1 105 ? -26.793 -6.114 36.700 1.00 89.75 105 GLN A C 1
ATOM 832 O O . GLN A 1 105 ? -27.828 -5.745 37.241 1.00 89.75 105 GLN A O 1
ATOM 837 N N . GLN A 1 106 ? -26.021 -7.068 37.227 1.00 90.81 106 GLN A N 1
ATOM 838 C CA . GLN A 1 106 ? -26.340 -7.768 38.479 1.00 90.81 106 GLN A CA 1
ATOM 839 C C . GLN A 1 106 ? -26.341 -6.847 39.708 1.00 90.81 106 GLN A C 1
ATOM 841 O O . GLN A 1 106 ? -26.995 -7.154 40.700 1.00 90.81 10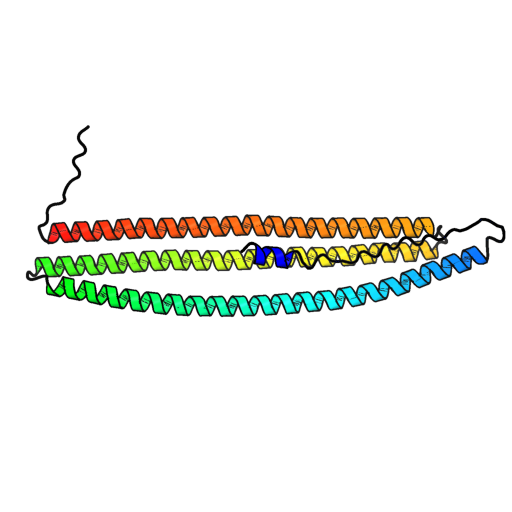6 GLN A O 1
ATOM 846 N N . ARG A 1 107 ? -25.608 -5.728 39.659 1.00 87.81 107 ARG A N 1
ATOM 847 C CA . ARG A 1 107 ? -25.557 -4.736 40.745 1.00 87.81 107 ARG A CA 1
ATOM 848 C C . ARG A 1 107 ? -26.708 -3.734 40.705 1.00 87.81 107 ARG A C 1
ATOM 850 O O . ARG A 1 107 ? -26.937 -3.058 41.701 1.00 87.81 107 ARG A O 1
ATOM 857 N N . ALA A 1 108 ? -27.407 -3.619 39.579 1.00 89.06 108 ALA A N 1
ATOM 858 C CA . ALA A 1 108 ? -28.572 -2.757 39.461 1.00 89.06 108 ALA A CA 1
ATOM 859 C C . ALA A 1 108 ? -29.774 -3.412 40.157 1.00 89.06 108 ALA A C 1
ATOM 861 O O . ALA A 1 108 ? -30.304 -4.424 39.692 1.00 89.06 108 ALA A O 1
ATOM 862 N N . THR A 1 109 ? -30.205 -2.842 41.283 1.00 88.62 109 THR A N 1
ATOM 863 C CA . THR A 1 109 ? -31.273 -3.419 42.111 1.00 88.62 109 THR A CA 1
ATOM 864 C C . THR A 1 109 ? -32.646 -2.898 41.708 1.00 88.62 109 THR A C 1
ATOM 866 O O . THR A 1 109 ? -33.603 -3.672 41.675 1.00 88.62 109 THR A O 1
ATOM 869 N N . THR A 1 110 ? -32.744 -1.621 41.332 1.00 89.75 110 THR A N 1
ATOM 870 C CA . THR A 1 110 ? -34.008 -0.996 40.917 1.00 89.75 110 THR A CA 1
ATOM 871 C C . THR A 1 110 ? -34.223 -1.085 39.406 1.00 89.75 110 THR A C 1
ATOM 873 O O . THR A 1 110 ? -33.268 -1.157 38.628 1.00 89.75 110 THR A O 1
ATOM 876 N N . ASP A 1 111 ? -35.479 -1.030 38.962 1.00 87.69 111 ASP A N 1
ATOM 877 C CA . ASP A 1 111 ? -35.800 -1.070 37.528 1.00 87.69 111 ASP A CA 1
ATOM 878 C C . ASP A 1 111 ? -35.243 0.145 36.776 1.00 87.69 111 ASP A C 1
ATOM 880 O O . ASP A 1 111 ? -34.749 0.011 35.655 1.00 87.69 111 ASP A O 1
ATOM 884 N N . ALA A 1 112 ? -35.201 1.310 37.431 1.00 86.94 112 ALA A N 1
ATOM 885 C CA . ALA A 1 112 ? -34.548 2.503 36.900 1.00 86.94 112 ALA A CA 1
ATOM 886 C C . ALA A 1 112 ? -33.040 2.281 36.674 1.00 86.94 112 ALA A C 1
ATOM 888 O O . ALA A 1 112 ? -32.518 2.601 35.604 1.00 86.94 112 ALA A O 1
ATOM 889 N N . GLN A 1 113 ? -32.341 1.670 37.638 1.00 88.88 113 GLN A N 1
ATOM 890 C CA . GLN A 1 113 ? -30.917 1.349 37.501 1.00 88.88 113 GLN A CA 1
ATOM 891 C C . GLN A 1 113 ? -30.677 0.306 36.401 1.00 88.88 113 GLN A C 1
ATOM 893 O O . GLN A 1 113 ? -29.749 0.455 35.608 1.00 88.88 113 GLN A O 1
ATOM 898 N N . LYS A 1 114 ? -31.522 -0.729 36.300 1.00 91.19 114 LYS A N 1
ATOM 899 C CA . LYS A 1 114 ? -31.419 -1.751 35.242 1.00 91.19 114 LYS A CA 1
ATOM 900 C C . LYS A 1 114 ? -31.630 -1.147 33.853 1.00 91.19 114 LYS A C 1
ATOM 902 O O . LYS A 1 114 ? -30.899 -1.491 32.920 1.00 91.19 114 LYS A O 1
ATOM 907 N N . GLY A 1 115 ? -32.586 -0.225 33.721 1.00 90.19 115 GLY A N 1
ATOM 908 C CA . GLY A 1 115 ? -32.808 0.545 32.497 1.00 90.19 115 GLY A CA 1
ATOM 909 C C . GLY A 1 115 ? -31.588 1.387 32.119 1.00 90.19 115 GLY A C 1
ATOM 910 O O . GLY A 1 115 ? -31.131 1.342 30.977 1.00 90.19 115 GLY A O 1
ATOM 911 N N . ALA A 1 116 ? -30.989 2.078 33.092 1.00 92.56 116 ALA A N 1
ATOM 912 C CA . ALA A 1 116 ? -29.781 2.874 32.886 1.00 92.56 116 ALA A CA 1
ATOM 913 C C . ALA A 1 116 ? -28.564 2.033 32.466 1.00 92.56 116 ALA A C 1
ATOM 915 O O . ALA A 1 116 ? -27.837 2.416 31.547 1.00 92.56 116 ALA A O 1
ATOM 916 N N . VAL A 1 117 ? -28.352 0.868 33.090 1.00 93.88 117 VAL A N 1
ATOM 917 C CA . VAL A 1 117 ? -27.272 -0.049 32.695 1.00 93.88 117 VAL A CA 1
ATOM 918 C C . VAL A 1 117 ? -27.503 -0.589 31.283 1.00 93.88 117 VAL A C 1
ATOM 920 O O . VAL A 1 117 ? -26.560 -0.631 30.498 1.00 93.88 117 VAL A O 1
ATOM 923 N N . THR A 1 118 ? -28.740 -0.918 30.910 1.00 93.75 118 THR A N 1
ATOM 924 C CA . THR A 1 118 ? -29.074 -1.364 29.543 1.00 93.75 118 THR A CA 1
ATOM 925 C C . THR A 1 118 ? -28.787 -0.273 28.501 1.00 93.75 118 THR A C 1
ATOM 927 O O . THR A 1 118 ? -28.193 -0.536 27.449 1.00 93.75 118 THR A O 1
ATOM 930 N N . ALA A 1 119 ? -29.138 0.981 28.806 1.00 94.06 119 ALA A N 1
ATOM 931 C CA . ALA A 1 119 ? -28.816 2.126 27.958 1.00 94.06 119 ALA A CA 1
ATOM 932 C C . ALA A 1 119 ? -27.295 2.330 27.834 1.00 94.06 119 ALA A C 1
ATOM 934 O O . ALA A 1 119 ? -26.781 2.533 26.731 1.00 94.06 119 ALA A O 1
ATOM 935 N N . PHE A 1 120 ? -26.558 2.198 28.941 1.00 95.38 120 PHE A N 1
ATOM 936 C CA . PHE A 1 120 ? -25.099 2.245 28.942 1.00 95.38 120 PHE A CA 1
ATOM 937 C C . PHE A 1 120 ? -24.491 1.133 28.078 1.00 95.38 120 PHE A C 1
ATOM 939 O O . PHE A 1 120 ? -23.678 1.427 27.208 1.00 95.38 120 PHE A O 1
ATOM 946 N N . GLN A 1 121 ? -24.913 -0.122 28.251 1.00 94.69 121 GLN A N 1
ATOM 947 C CA . GLN A 1 121 ? -24.459 -1.260 27.442 1.00 94.69 121 GLN A CA 1
ATOM 948 C C . GLN A 1 121 ? -24.635 -0.989 25.943 1.00 94.69 121 GLN A C 1
ATOM 950 O O . GLN A 1 121 ? -23.691 -1.146 25.165 1.00 94.69 121 GLN A O 1
ATOM 955 N N . THR A 1 122 ? -25.813 -0.499 25.556 1.00 95.19 122 THR A N 1
ATOM 956 C CA . THR A 1 122 ? -26.132 -0.145 24.167 1.00 95.19 122 THR A CA 1
ATOM 957 C C . THR A 1 122 ? -25.220 0.966 23.640 1.00 95.19 122 THR A C 1
ATOM 959 O O . THR A 1 122 ? -24.691 0.868 22.528 1.00 95.19 122 THR A O 1
ATOM 962 N N . ALA A 1 123 ? -24.974 2.006 24.442 1.00 96.19 123 ALA A N 1
ATOM 963 C CA . ALA A 1 123 ? -24.090 3.109 24.073 1.00 96.19 123 ALA A CA 1
ATOM 964 C C . ALA A 1 123 ? -22.630 2.654 23.896 1.00 96.19 123 ALA A C 1
ATOM 966 O O . ALA A 1 123 ? -21.977 3.038 22.923 1.00 96.19 123 ALA A O 1
ATOM 967 N N . ILE A 1 124 ? -22.125 1.795 24.789 1.00 95.94 124 ILE A N 1
ATOM 968 C CA . ILE A 1 124 ? -20.774 1.224 24.697 1.00 95.94 124 ILE A CA 1
ATOM 969 C C . ILE A 1 124 ? -20.640 0.346 23.447 1.00 95.94 124 ILE A C 1
ATOM 971 O O . ILE A 1 124 ? -19.686 0.517 22.686 1.00 95.94 124 ILE A O 1
ATOM 975 N N . ALA A 1 125 ? -21.598 -0.553 23.201 1.00 94.56 125 ALA A N 1
ATOM 976 C CA . ALA A 1 125 ? -21.599 -1.416 22.020 1.00 94.56 125 ALA A CA 1
ATOM 977 C C . ALA A 1 125 ? -21.604 -0.591 20.722 1.00 94.56 125 ALA A C 1
ATOM 979 O O . ALA A 1 125 ? -20.806 -0.837 19.814 1.00 94.56 125 ALA A O 1
ATOM 980 N N . THR A 1 126 ? -22.429 0.458 20.672 1.00 95.88 126 THR A N 1
ATOM 981 C CA . THR A 1 126 ? -22.482 1.400 19.545 1.00 95.88 126 THR A CA 1
ATOM 982 C C . THR A 1 126 ? -21.136 2.098 19.333 1.00 95.88 126 THR A C 1
ATOM 984 O O . THR A 1 126 ? -20.625 2.125 18.213 1.00 95.88 126 THR A O 1
ATOM 987 N N . ALA A 1 127 ? -20.512 2.607 20.400 1.00 97.38 127 ALA A N 1
ATOM 988 C CA . ALA A 1 127 ? -19.214 3.276 20.325 1.00 97.38 127 ALA A CA 1
ATOM 989 C C . ALA A 1 127 ? -18.098 2.333 19.836 1.00 97.38 127 ALA A C 1
ATOM 991 O O . ALA A 1 127 ? -17.274 2.719 19.001 1.00 97.38 127 ALA A O 1
ATOM 992 N N . ILE A 1 128 ? -18.073 1.086 20.319 1.00 96.44 128 ILE A N 1
ATOM 993 C CA . ILE A 1 128 ? -17.107 0.065 19.889 1.00 96.44 128 ILE A CA 1
ATOM 994 C C . ILE A 1 128 ? -17.280 -0.247 18.405 1.00 96.44 128 ILE A C 1
ATOM 996 O O . ILE A 1 128 ? -16.292 -0.237 17.666 1.00 96.44 128 ILE A O 1
ATOM 1000 N N . ASN A 1 129 ? -18.515 -0.479 17.958 1.00 96.25 129 ASN A N 1
ATOM 1001 C CA . ASN A 1 129 ? -18.813 -0.786 16.561 1.00 96.25 129 ASN A CA 1
ATOM 1002 C C . ASN A 1 129 ? -18.456 0.378 15.633 1.00 96.25 129 ASN A C 1
ATOM 1004 O O . ASN A 1 129 ? -17.822 0.160 14.597 1.00 96.25 129 ASN A O 1
ATOM 1008 N N . ALA A 1 130 ? -18.760 1.616 16.032 1.00 97.56 130 ALA A N 1
ATOM 1009 C CA . ALA A 1 130 ? -18.366 2.811 15.292 1.00 97.56 130 ALA A CA 1
ATOM 1010 C C . ALA A 1 130 ? -16.836 2.915 15.161 1.00 97.56 130 A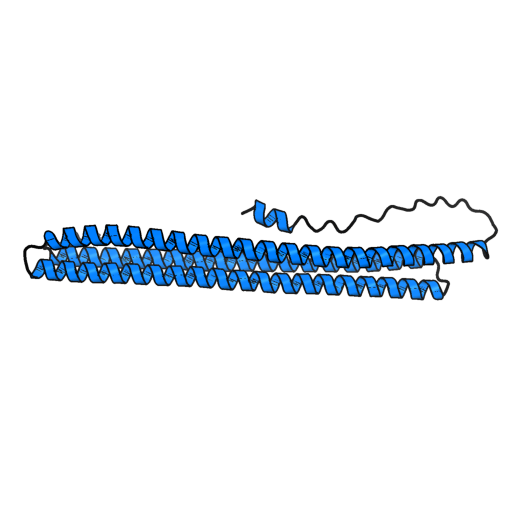LA A C 1
ATOM 1012 O O . ALA A 1 130 ? -16.313 3.086 14.057 1.00 97.56 130 ALA A O 1
ATOM 1013 N N . ARG A 1 131 ? -16.096 2.726 16.264 1.00 97.69 131 ARG A N 1
ATOM 1014 C CA . ARG A 1 131 ? -14.625 2.755 16.252 1.00 97.69 131 ARG A CA 1
ATOM 1015 C C . ARG A 1 131 ? -14.032 1.652 15.376 1.00 97.69 131 ARG A C 1
ATOM 1017 O O . ARG A 1 131 ? -13.096 1.918 14.624 1.00 97.69 131 ARG A O 1
ATOM 1024 N N . ARG A 1 132 ? -14.540 0.420 15.482 1.00 96.69 132 ARG A N 1
ATOM 1025 C CA . ARG A 1 132 ? -14.083 -0.720 14.670 1.00 96.69 132 ARG A CA 1
ATOM 1026 C C . ARG A 1 132 ? -14.287 -0.448 13.188 1.00 96.69 132 ARG A C 1
ATOM 1028 O O . ARG A 1 132 ? -13.321 -0.520 12.439 1.00 96.69 132 ARG A O 1
ATOM 1035 N N . THR A 1 133 ? -15.492 -0.033 12.811 1.00 96.88 133 THR A N 1
ATOM 1036 C CA . THR A 1 133 ? -15.847 0.307 11.427 1.00 96.88 133 THR A CA 1
ATOM 1037 C C . THR A 1 133 ? -14.934 1.398 10.870 1.00 96.88 133 THR A C 1
ATOM 1039 O O . THR A 1 133 ? -14.367 1.241 9.792 1.00 96.88 133 THR A O 1
ATOM 1042 N N . ALA A 1 134 ? -14.711 2.479 11.624 1.00 97.75 134 ALA A N 1
ATOM 1043 C CA . ALA A 1 134 ? -13.827 3.562 11.199 1.00 97.75 134 ALA A CA 1
ATOM 1044 C C . ALA A 1 134 ? -12.371 3.097 11.001 1.00 97.75 134 ALA A C 1
ATOM 1046 O O . ALA A 1 134 ? -11.737 3.441 10.001 1.00 97.75 134 ALA A O 1
ATOM 1047 N N . ILE A 1 135 ? -11.843 2.287 11.926 1.00 97.44 135 ILE A N 1
ATOM 1048 C CA . ILE A 1 135 ? -10.486 1.729 11.831 1.00 97.44 135 ILE A CA 1
ATOM 1049 C C . ILE A 1 135 ? -10.367 0.763 10.648 1.00 97.44 135 ILE A C 1
ATOM 1051 O O . ILE A 1 135 ? -9.385 0.836 9.909 1.00 97.44 135 ILE A O 1
ATOM 1055 N N . ASP A 1 136 ? -11.344 -0.118 10.447 1.00 96.19 136 ASP A N 1
ATOM 1056 C CA . ASP A 1 136 ? -11.327 -1.102 9.363 1.00 96.19 136 ASP A CA 1
ATOM 1057 C C . ASP A 1 136 ? -11.395 -0.421 7.998 1.00 96.19 136 ASP A C 1
ATOM 1059 O O . ASP A 1 136 ? -10.582 -0.728 7.124 1.00 96.19 136 ASP A O 1
ATOM 1063 N N . ASN A 1 137 ? -12.253 0.591 7.854 1.00 96.50 137 ASN A N 1
ATOM 1064 C CA . ASN A 1 137 ? -12.310 1.426 6.657 1.00 96.50 137 ASN A CA 1
ATOM 1065 C C . ASN A 1 137 ? -10.969 2.127 6.395 1.00 96.50 137 ASN A C 1
ATOM 1067 O O . ASN A 1 137 ? -10.471 2.111 5.269 1.00 96.50 137 ASN A O 1
ATOM 1071 N N . ALA A 1 138 ? -10.330 2.686 7.428 1.00 97.88 138 ALA A N 1
ATOM 1072 C CA . ALA A 1 138 ? -9.022 3.327 7.294 1.00 97.88 138 ALA A CA 1
ATOM 1073 C C . ALA A 1 138 ? -7.904 2.334 6.919 1.00 97.88 138 ALA A C 1
ATOM 1075 O O . ALA A 1 138 ? -7.012 2.662 6.132 1.00 97.88 138 ALA A O 1
ATOM 1076 N N . VAL A 1 139 ? -7.934 1.109 7.457 1.00 95.75 139 VAL A N 1
ATOM 1077 C CA . VAL A 1 139 ? -6.997 0.037 7.081 1.00 95.75 139 VAL A CA 1
ATOM 1078 C C . VAL A 1 139 ? -7.227 -0.404 5.639 1.00 95.75 139 VAL A C 1
ATOM 1080 O O . VAL A 1 139 ? -6.252 -0.581 4.907 1.00 95.75 139 VAL A O 1
ATOM 1083 N N . GLN A 1 140 ? -8.482 -0.560 5.219 1.00 95.00 140 GLN A N 1
ATOM 1084 C CA . GLN A 1 140 ? -8.827 -0.946 3.855 1.00 95.00 140 GLN A CA 1
ATOM 1085 C C . GLN A 1 140 ? -8.402 0.129 2.851 1.00 95.00 140 GLN A C 1
ATOM 1087 O O . GLN A 1 140 ? -7.725 -0.191 1.877 1.00 95.00 140 GLN A O 1
ATOM 1092 N N . ALA A 1 141 ? -8.695 1.402 3.127 1.00 95.94 141 ALA A N 1
ATOM 1093 C CA . ALA A 1 141 ? -8.258 2.523 2.298 1.00 95.94 141 ALA A CA 1
ATOM 1094 C C . ALA A 1 141 ? -6.726 2.586 2.179 1.00 95.94 141 ALA A C 1
ATOM 1096 O O . ALA A 1 141 ? -6.193 2.771 1.087 1.00 95.94 141 ALA A O 1
ATOM 1097 N N . PHE A 1 142 ? -6.002 2.358 3.281 1.00 96.38 142 PHE A N 1
ATOM 1098 C CA . PHE A 1 142 ? -4.540 2.293 3.261 1.00 96.38 142 PHE A CA 1
ATOM 1099 C C . PHE A 1 142 ? -4.008 1.147 2.388 1.00 96.38 142 PHE A C 1
ATOM 1101 O O . PHE A 1 142 ? -3.013 1.325 1.690 1.00 96.38 142 PHE A O 1
ATOM 1108 N N . ARG A 1 143 ? -4.648 -0.030 2.429 1.00 92.75 143 ARG A N 1
ATOM 1109 C CA . ARG A 1 143 ? -4.268 -1.182 1.595 1.00 92.75 143 ARG A CA 1
ATOM 1110 C C . ARG A 1 143 ? -4.493 -0.886 0.118 1.00 92.75 143 ARG A C 1
ATOM 1112 O O . ARG A 1 143 ? -3.538 -0.935 -0.644 1.00 92.75 143 ARG A O 1
ATOM 1119 N N . VAL A 1 144 ? -5.710 -0.478 -0.240 1.00 94.38 144 VAL A N 1
ATOM 1120 C CA . VAL A 1 144 ? -6.076 -0.133 -1.622 1.00 94.38 144 VAL A CA 1
ATOM 1121 C C . VAL A 1 144 ? -5.162 0.962 -2.173 1.00 94.38 144 VAL A C 1
ATOM 1123 O O . VAL A 1 144 ? -4.615 0.810 -3.262 1.00 94.38 144 VAL A O 1
ATOM 1126 N N . GLY A 1 145 ? -4.923 2.031 -1.406 1.00 95.31 145 GLY A N 1
ATOM 1127 C CA . GLY A 1 145 ? -3.998 3.093 -1.807 1.00 95.31 145 GLY A CA 1
ATOM 1128 C C . GLY A 1 145 ? -2.557 2.594 -1.965 1.00 95.31 145 GLY A C 1
ATOM 1129 O O . GLY A 1 145 ? -1.864 2.976 -2.905 1.00 95.31 145 GLY A O 1
ATOM 1130 N N . GLY A 1 146 ? -2.103 1.696 -1.087 1.00 94.50 146 GLY A N 1
ATOM 1131 C CA . GLY A 1 146 ? -0.797 1.047 -1.203 1.00 94.50 146 GLY A CA 1
ATOM 1132 C C . GLY A 1 146 ? -0.657 0.213 -2.479 1.00 94.50 146 GLY A C 1
ATOM 1133 O O . GLY A 1 146 ? 0.344 0.348 -3.184 1.00 94.50 146 GLY A O 1
ATOM 1134 N N . ASP A 1 147 ? -1.663 -0.600 -2.802 1.00 91.44 147 ASP A N 1
ATOM 1135 C CA . ASP A 1 147 ? -1.681 -1.447 -3.998 1.00 91.44 147 ASP A CA 1
ATOM 1136 C C . ASP A 1 147 ? -1.699 -0.607 -5.279 1.00 91.44 147 ASP A C 1
ATOM 1138 O O . ASP A 1 147 ? -0.927 -0.868 -6.205 1.00 91.44 147 ASP A O 1
ATOM 1142 N N . GLN A 1 148 ? -2.491 0.469 -5.302 1.00 94.69 148 GLN A N 1
ATOM 1143 C CA . GLN A 1 148 ? -2.505 1.440 -6.398 1.00 94.69 148 GLN A CA 1
ATOM 1144 C C . GLN A 1 148 ? -1.128 2.085 -6.605 1.00 94.69 148 GLN A C 1
ATOM 1146 O O . GLN A 1 148 ? -0.625 2.115 -7.728 1.00 94.69 148 GLN A O 1
ATOM 1151 N N . LEU A 1 149 ? -0.464 2.539 -5.534 1.00 95.25 149 LEU A N 1
ATOM 1152 C CA . LEU A 1 149 ? 0.888 3.105 -5.623 1.00 95.25 149 LEU A CA 1
ATOM 1153 C C . LEU A 1 149 ? 1.907 2.086 -6.146 1.00 95.25 149 LEU A C 1
ATOM 1155 O O . LEU A 1 149 ? 2.797 2.436 -6.926 1.00 95.25 149 LEU A O 1
ATOM 1159 N N . VAL A 1 150 ? 1.797 0.820 -5.732 1.00 91.56 150 VAL A N 1
ATOM 1160 C CA . VAL A 1 150 ? 2.653 -0.260 -6.243 1.00 91.56 150 VAL A CA 1
ATOM 1161 C C . VAL A 1 150 ? 2.404 -0.493 -7.733 1.00 91.56 150 VAL A C 1
ATOM 1163 O O . VAL A 1 150 ? 3.379 -0.592 -8.481 1.00 91.56 150 VAL A O 1
ATOM 1166 N N . ALA A 1 151 ? 1.144 -0.536 -8.170 1.00 90.81 151 ALA A N 1
ATOM 1167 C CA . ALA A 1 151 ? 0.774 -0.715 -9.572 1.00 90.81 151 ALA A CA 1
ATOM 1168 C C . ALA A 1 151 ? 1.289 0.436 -10.451 1.00 90.81 151 ALA A C 1
ATOM 1170 O O . ALA A 1 151 ? 1.944 0.188 -11.464 1.00 90.81 151 ALA A O 1
ATOM 1171 N N . VAL A 1 152 ? 1.098 1.687 -10.019 1.00 93.81 152 VAL A N 1
ATOM 1172 C CA . VAL A 1 152 ? 1.611 2.880 -10.715 1.00 93.81 152 VAL A CA 1
ATOM 1173 C C . VAL A 1 152 ? 3.134 2.838 -10.819 1.00 93.81 152 VAL A C 1
ATOM 1175 O O . VAL A 1 152 ? 3.692 3.025 -11.902 1.00 93.81 152 VAL A O 1
ATOM 1178 N N . ARG A 1 153 ? 3.834 2.524 -9.719 1.00 93.62 153 ARG A N 1
ATOM 1179 C CA . ARG A 1 153 ? 5.298 2.399 -9.740 1.00 93.62 153 ARG A CA 1
ATOM 1180 C C . ARG A 1 153 ? 5.751 1.279 -10.677 1.00 93.62 153 ARG A C 1
ATOM 1182 O O . ARG A 1 153 ? 6.743 1.453 -11.377 1.00 93.62 153 ARG A O 1
ATOM 1189 N N . LYS A 1 154 ? 5.058 0.134 -10.685 1.00 89.12 154 LYS A N 1
ATOM 1190 C CA . LYS A 1 154 ? 5.359 -0.986 -11.588 1.00 89.12 154 LYS A CA 1
ATOM 1191 C C . LYS A 1 154 ? 5.254 -0.535 -13.044 1.00 89.12 154 LYS A C 1
ATOM 1193 O O . LYS A 1 154 ? 6.225 -0.691 -13.776 1.00 89.12 154 LYS A O 1
ATOM 1198 N N . ALA A 1 155 ? 4.133 0.076 -13.424 1.00 91.56 155 ALA A N 1
ATOM 1199 C CA . ALA A 1 155 ? 3.909 0.565 -14.780 1.00 91.56 155 ALA A CA 1
ATOM 1200 C C . ALA A 1 155 ? 4.984 1.575 -15.215 1.00 91.56 155 ALA A C 1
ATOM 1202 O O . ALA A 1 155 ? 5.544 1.447 -16.300 1.00 91.56 155 ALA A O 1
ATOM 1203 N N . ALA A 1 156 ? 5.347 2.524 -14.344 1.00 92.94 156 ALA A N 1
ATOM 1204 C CA . ALA A 1 156 ? 6.397 3.501 -14.635 1.00 92.94 156 ALA A CA 1
ATOM 1205 C C . ALA A 1 156 ? 7.778 2.850 -14.848 1.00 92.94 156 ALA A C 1
ATOM 1207 O O . ALA A 1 156 ? 8.522 3.243 -15.745 1.00 92.94 156 ALA A O 1
ATOM 1208 N N . ILE A 1 157 ? 8.123 1.840 -14.042 1.00 88.44 157 ILE A N 1
ATOM 1209 C CA . ILE A 1 157 ? 9.380 1.093 -14.191 1.00 88.44 157 ILE A CA 1
ATOM 1210 C C . ILE A 1 157 ? 9.375 0.279 -15.489 1.00 88.44 157 ILE A C 1
ATOM 1212 O O . ILE A 1 157 ? 10.362 0.302 -16.219 1.00 88.44 157 ILE A O 1
ATOM 1216 N N . ASP A 1 158 ? 8.283 -0.418 -15.795 1.00 87.06 158 ASP A N 1
ATOM 1217 C CA . ASP A 1 158 ? 8.184 -1.256 -16.993 1.00 87.06 158 ASP A CA 1
ATOM 1218 C C . ASP A 1 158 ? 8.222 -0.399 -18.277 1.00 87.06 158 ASP A C 1
ATOM 1220 O O . ASP A 1 158 ? 8.898 -0.753 -19.249 1.00 87.06 158 ASP A O 1
ATOM 1224 N N . ALA A 1 159 ? 7.606 0.788 -18.253 1.00 90.38 159 ALA A N 1
ATOM 1225 C CA . ALA A 1 159 ? 7.731 1.783 -19.317 1.00 90.38 159 ALA A CA 1
ATOM 1226 C C . ALA A 1 159 ? 9.181 2.277 -19.477 1.00 90.38 159 ALA A C 1
ATOM 1228 O O . ALA A 1 159 ? 9.687 2.351 -20.597 1.00 90.38 159 ALA A O 1
ATOM 1229 N N . ALA A 1 160 ? 9.887 2.550 -18.373 1.00 90.88 160 ALA A N 1
ATOM 1230 C CA . ALA A 1 160 ? 11.293 2.957 -18.412 1.00 90.88 160 ALA A CA 1
ATOM 1231 C C . ALA A 1 160 ? 12.208 1.856 -18.979 1.00 90.88 160 ALA A C 1
ATOM 1233 O O . ALA A 1 160 ? 13.125 2.155 -19.744 1.00 90.88 160 ALA A O 1
ATOM 1234 N N . ILE A 1 161 ? 11.958 0.585 -18.642 1.00 85.88 161 ILE A N 1
ATOM 1235 C CA . ILE A 1 161 ? 12.683 -0.565 -19.208 1.00 85.88 161 ILE A CA 1
ATOM 1236 C C . ILE A 1 161 ? 12.446 -0.654 -20.719 1.00 85.88 161 ILE A C 1
ATOM 1238 O O . ILE A 1 161 ? 13.400 -0.804 -21.483 1.00 85.88 161 ILE A O 1
ATOM 1242 N N . THR A 1 162 ? 11.191 -0.521 -21.152 1.00 87.81 162 THR A N 1
ATOM 1243 C CA . THR A 1 162 ? 10.820 -0.551 -22.574 1.00 87.81 162 THR A CA 1
ATOM 1244 C C . THR A 1 162 ? 11.508 0.576 -23.346 1.00 87.81 162 THR A C 1
ATOM 1246 O O . THR A 1 162 ? 12.121 0.331 -24.384 1.00 87.81 162 THR A O 1
ATOM 1249 N N . ALA A 1 163 ? 11.499 1.796 -22.801 1.00 89.44 163 ALA A N 1
ATOM 1250 C CA . ALA A 1 163 ? 12.180 2.944 -23.393 1.00 89.44 163 ALA A CA 1
ATOM 1251 C C . ALA A 1 163 ? 13.704 2.747 -23.471 1.00 89.44 163 ALA A C 1
ATOM 1253 O O . ALA A 1 163 ? 14.315 3.065 -24.490 1.00 89.44 163 ALA A O 1
ATOM 1254 N N . LEU A 1 164 ? 14.323 2.176 -22.429 1.00 87.75 164 LEU A N 1
ATOM 1255 C CA . LEU A 1 164 ? 15.749 1.843 -22.438 1.00 87.75 164 LEU A CA 1
ATOM 1256 C C . LEU A 1 164 ? 16.082 0.837 -23.545 1.00 87.75 164 LEU A C 1
ATOM 1258 O O . LEU A 1 164 ? 17.087 1.008 -24.232 1.00 87.75 164 LEU A O 1
ATOM 1262 N N . LYS A 1 165 ? 15.259 -0.206 -23.713 1.00 85.62 165 LYS A N 1
ATOM 1263 C CA . LYS A 1 165 ? 15.443 -1.212 -24.765 1.00 85.62 165 LYS A CA 1
ATOM 1264 C C . LYS A 1 165 ? 15.369 -0.570 -26.152 1.00 85.62 165 LYS A C 1
ATOM 1266 O O . LYS A 1 165 ? 16.324 -0.693 -26.911 1.00 85.62 165 LYS A O 1
ATOM 1271 N N . ALA A 1 166 ? 14.317 0.200 -26.424 1.00 87.94 166 ALA A N 1
ATOM 1272 C CA . ALA A 1 166 ? 14.149 0.895 -27.699 1.00 87.94 166 ALA A CA 1
ATOM 1273 C C . ALA A 1 166 ? 15.304 1.872 -27.995 1.00 87.94 166 ALA A C 1
ATOM 1275 O O . ALA A 1 166 ? 15.832 1.903 -29.104 1.00 87.94 166 ALA A O 1
ATOM 1276 N N . ALA A 1 167 ? 15.758 2.636 -26.995 1.00 89.69 167 ALA A N 1
ATOM 1277 C CA . ALA A 1 167 ? 16.875 3.566 -27.161 1.00 89.69 167 ALA A CA 1
ATOM 1278 C C . ALA A 1 167 ? 18.209 2.846 -27.432 1.00 89.69 167 ALA A C 1
ATOM 1280 O O . ALA A 1 167 ? 19.017 3.319 -28.235 1.00 89.69 167 ALA A O 1
ATOM 1281 N N . LYS A 1 168 ? 18.438 1.685 -26.802 1.00 85.25 168 LYS A N 1
ATOM 1282 C CA . LYS A 1 168 ? 19.600 0.833 -27.095 1.00 85.25 168 LYS A CA 1
ATOM 1283 C C . LYS A 1 168 ? 19.528 0.266 -28.509 1.00 85.25 168 LYS A C 1
ATOM 1285 O O . LYS A 1 168 ? 20.507 0.389 -29.237 1.00 85.25 168 LYS A O 1
ATOM 1290 N N . GLU A 1 169 ? 18.389 -0.291 -28.911 1.00 84.44 169 GLU A N 1
ATOM 1291 C CA . GLU A 1 169 ? 18.167 -0.810 -30.268 1.00 84.44 169 GLU A CA 1
ATOM 1292 C C . GLU A 1 169 ? 18.381 0.276 -31.331 1.00 84.44 169 GLU A C 1
ATOM 1294 O O . GLU A 1 169 ? 19.060 0.030 -32.325 1.00 84.44 169 GLU A O 1
ATOM 1299 N N . ALA A 1 170 ? 17.908 1.502 -31.090 1.00 87.44 170 ALA A N 1
ATOM 1300 C CA . ALA A 1 170 ? 18.134 2.638 -31.980 1.00 87.44 170 ALA A CA 1
ATOM 1301 C C . ALA A 1 170 ? 19.621 3.027 -32.078 1.00 87.44 170 ALA A C 1
ATOM 1303 O O . ALA A 1 170 ? 20.138 3.220 -33.180 1.00 87.44 170 ALA A O 1
ATOM 1304 N N . ALA A 1 171 ? 20.338 3.098 -30.949 1.00 86.94 171 ALA A N 1
ATOM 1305 C CA . ALA A 1 171 ? 21.775 3.390 -30.937 1.00 86.94 171 ALA A CA 1
ATOM 1306 C C . ALA A 1 171 ? 22.586 2.304 -31.668 1.00 86.94 171 ALA A C 1
ATOM 1308 O O . ALA A 1 171 ? 23.529 2.606 -32.400 1.00 86.94 171 ALA A O 1
ATOM 1309 N N . ILE A 1 172 ? 22.182 1.043 -31.510 1.00 81.25 172 ILE A N 1
ATOM 1310 C CA . ILE A 1 172 ? 22.753 -0.110 -32.207 1.00 81.25 172 ILE A CA 1
ATOM 1311 C C . ILE A 1 172 ? 22.485 -0.027 -33.709 1.00 81.25 172 ILE A C 1
ATOM 1313 O O . ILE A 1 172 ? 23.420 -0.149 -34.496 1.00 81.25 172 ILE A O 1
ATOM 1317 N N . ALA A 1 173 ? 21.231 0.175 -34.118 1.00 84.69 173 ALA A N 1
ATOM 1318 C CA . ALA A 1 173 ? 20.848 0.271 -35.523 1.00 84.69 173 ALA A CA 1
ATOM 1319 C C . ALA A 1 173 ? 21.609 1.403 -36.220 1.00 84.69 173 ALA A C 1
ATOM 1321 O O . ALA A 1 173 ? 22.132 1.207 -37.317 1.00 84.69 173 ALA A O 1
ATOM 1322 N N . LYS A 1 174 ? 21.768 2.542 -35.535 1.00 85.88 174 LYS A N 1
ATOM 1323 C CA . LYS A 1 174 ? 22.607 3.639 -36.008 1.00 85.88 174 LYS A CA 1
ATOM 1324 C C . LYS A 1 174 ? 24.068 3.216 -36.180 1.00 85.88 174 LYS A C 1
ATOM 1326 O O . LYS A 1 174 ? 24.627 3.448 -37.244 1.00 85.88 174 LYS A O 1
ATOM 1331 N N . ALA A 1 175 ? 24.670 2.548 -35.196 1.00 83.31 175 ALA A N 1
ATOM 1332 C CA . ALA A 1 175 ? 26.048 2.072 -35.320 1.00 83.31 175 ALA A CA 1
ATOM 1333 C C . ALA A 1 175 ? 26.229 1.076 -36.483 1.00 83.31 175 ALA A C 1
ATOM 1335 O O . ALA A 1 175 ? 27.241 1.132 -37.177 1.00 83.31 175 ALA A O 1
ATOM 1336 N N . LYS A 1 176 ? 25.244 0.199 -36.743 1.00 81.06 176 LYS A N 1
ATOM 1337 C CA . LYS A 1 176 ? 25.259 -0.707 -37.909 1.00 81.06 176 LYS A CA 1
ATOM 1338 C C . LYS A 1 176 ? 25.209 0.061 -39.229 1.00 81.06 176 LYS A C 1
ATOM 1340 O O . LYS A 1 176 ? 25.971 -0.258 -40.138 1.00 81.06 176 LYS A O 1
ATOM 1345 N N . ALA A 1 177 ? 24.335 1.061 -39.326 1.00 84.56 177 ALA A N 1
ATOM 1346 C CA . ALA A 1 177 ? 24.242 1.917 -40.504 1.00 84.56 177 ALA A CA 1
ATOM 1347 C C . ALA A 1 177 ? 25.550 2.694 -40.731 1.00 84.56 177 ALA A C 1
ATOM 1349 O O . ALA A 1 177 ? 26.085 2.674 -41.835 1.00 84.56 177 ALA A O 1
ATOM 1350 N N . ASP A 1 178 ? 26.120 3.275 -39.670 1.00 83.38 178 ASP A N 1
ATOM 1351 C CA . ASP A 1 178 ? 27.374 4.031 -39.744 1.00 83.38 178 ASP A CA 1
ATOM 1352 C C . ASP A 1 178 ? 28.576 3.119 -40.108 1.00 83.38 178 ASP A C 1
ATOM 1354 O O . ASP A 1 178 ? 29.512 3.570 -40.775 1.00 83.38 178 ASP A O 1
ATOM 1358 N N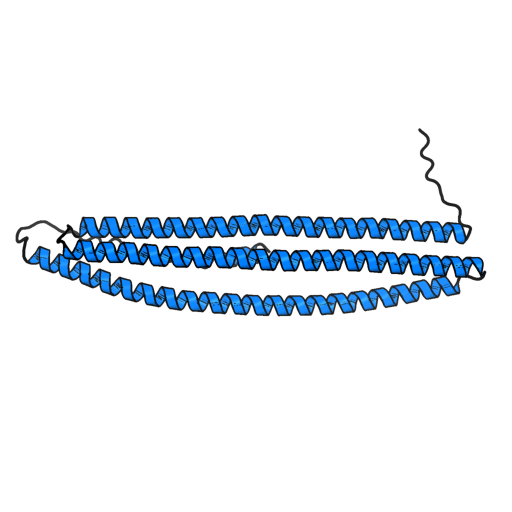 . CYS A 1 179 ? 28.540 1.830 -39.723 1.00 78.94 179 CYS A N 1
ATOM 1359 C CA . CYS A 1 179 ? 29.499 0.795 -40.147 1.00 78.94 179 CYS A CA 1
ATOM 1360 C C . CYS A 1 179 ? 29.415 0.491 -41.657 1.00 78.94 179 CYS A C 1
ATOM 1362 O O . CYS A 1 179 ? 30.438 0.188 -42.270 1.00 78.94 179 CYS A O 1
ATOM 1364 N N . ALA A 1 180 ? 28.227 0.573 -42.269 1.00 76.12 180 ALA A N 1
ATOM 1365 C CA . ALA A 1 180 ? 28.029 0.287 -43.693 1.00 76.12 180 ALA A CA 1
ATOM 1366 C C . ALA A 1 180 ? 28.513 1.425 -44.611 1.00 76.12 180 ALA A C 1
ATOM 1368 O O . ALA A 1 180 ? 28.845 1.183 -45.768 1.00 76.12 180 ALA A O 1
ATOM 1369 N N . THR A 1 181 ? 28.601 2.657 -44.100 1.00 77.00 181 THR A N 1
ATOM 1370 C CA . THR A 1 181 ? 28.985 3.856 -44.870 1.00 77.00 181 THR A CA 1
ATOM 1371 C C . THR A 1 181 ? 30.472 4.227 -44.753 1.00 77.00 181 THR A C 1
ATOM 1373 O O . THR A 1 181 ? 30.852 5.349 -45.070 1.00 77.00 181 THR A O 1
ATOM 1376 N N . ALA A 1 182 ? 31.328 3.301 -44.297 1.00 62.38 182 ALA A N 1
ATOM 1377 C CA . ALA A 1 182 ? 32.788 3.456 -44.158 1.00 62.38 182 ALA A CA 1
ATOM 1378 C C . ALA A 1 182 ? 33.284 4.572 -43.203 1.00 62.38 182 ALA A C 1
ATOM 1380 O O . ALA A 1 182 ? 34.470 4.931 -43.238 1.00 62.38 182 ALA A O 1
ATOM 1381 N N . THR A 1 183 ? 32.415 5.056 -42.310 1.00 64.75 183 THR A N 1
ATOM 1382 C CA . THR A 1 183 ? 32.704 6.061 -41.270 1.00 64.75 183 THR A CA 1
ATOM 1383 C C . THR A 1 183 ? 33.895 5.649 -40.387 1.00 64.75 183 THR A C 1
ATOM 1385 O O . THR A 1 183 ? 34.149 4.462 -40.178 1.00 64.75 183 THR A O 1
ATOM 1388 N N . ASP A 1 184 ? 34.650 6.621 -39.861 1.00 80.50 184 ASP A N 1
ATOM 1389 C CA . ASP A 1 184 ? 35.752 6.369 -38.920 1.00 80.50 184 ASP A CA 1
ATOM 1390 C C . ASP A 1 184 ? 35.267 5.563 -37.689 1.00 80.50 184 ASP A C 1
ATOM 1392 O O . ASP A 1 184 ? 34.368 6.023 -36.977 1.00 80.50 184 ASP A O 1
ATOM 1396 N N . PRO A 1 185 ? 35.859 4.389 -37.383 1.00 77.00 185 PRO A N 1
ATOM 1397 C CA . PRO A 1 185 ? 35.497 3.569 -36.226 1.00 77.00 185 PRO A CA 1
ATOM 1398 C C . PRO A 1 185 ? 35.463 4.318 -34.897 1.00 77.00 185 PRO A C 1
ATOM 1400 O O . PRO A 1 185 ? 34.610 4.027 -34.056 1.00 77.00 185 PRO A O 1
ATOM 1403 N N . ARG A 1 186 ? 36.356 5.298 -34.694 1.00 81.31 186 ARG A N 1
ATOM 1404 C CA . ARG A 1 186 ? 36.373 6.090 -33.452 1.00 81.31 186 ARG A CA 1
ATOM 1405 C C . ARG A 1 186 ? 35.136 6.977 -33.342 1.00 81.31 186 ARG A C 1
ATOM 1407 O O . ARG A 1 186 ? 34.558 7.078 -32.258 1.00 81.31 186 ARG A O 1
ATOM 1414 N N . ALA A 1 187 ? 34.689 7.564 -34.450 1.00 83.88 187 ALA A N 1
ATOM 1415 C CA . ALA A 1 187 ? 33.452 8.337 -34.498 1.00 83.88 187 ALA A CA 1
ATOM 1416 C C . ALA A 1 187 ? 32.224 7.454 -34.209 1.00 83.88 187 ALA A C 1
ATOM 1418 O O . ALA A 1 187 ? 31.411 7.812 -33.354 1.00 83.88 187 ALA A O 1
ATOM 1419 N N . ILE A 1 188 ? 32.137 6.264 -34.822 1.00 83.94 188 ILE A N 1
ATOM 1420 C CA . ILE A 1 188 ? 31.054 5.292 -34.565 1.00 83.94 188 ILE A CA 1
ATOM 1421 C C . ILE A 1 188 ? 31.022 4.905 -33.080 1.00 83.94 188 ILE A C 1
ATOM 1423 O O . ILE A 1 188 ? 29.970 4.942 -32.438 1.00 83.94 188 ILE A O 1
ATOM 1427 N N . GLN A 1 1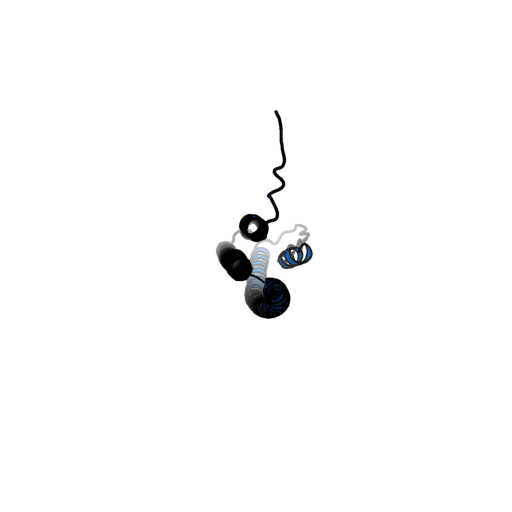89 ? 32.184 4.576 -32.505 1.00 82.44 189 GLN A N 1
ATOM 1428 C CA . GLN A 1 189 ? 32.301 4.205 -31.096 1.00 82.44 189 GLN A CA 1
ATOM 1429 C C . GLN A 1 189 ? 31.854 5.337 -30.163 1.00 82.44 189 GLN A C 1
ATOM 1431 O O . GLN A 1 189 ? 31.149 5.087 -29.182 1.00 82.44 189 GLN A O 1
ATOM 1436 N N . SER A 1 190 ? 32.262 6.573 -30.458 1.00 87.25 190 SER A N 1
ATOM 1437 C CA . SER A 1 190 ? 31.907 7.756 -29.672 1.00 87.25 190 SER A CA 1
ATOM 1438 C C . SER A 1 190 ? 30.396 7.994 -29.669 1.00 87.25 190 SER A C 1
ATOM 1440 O O . SER A 1 190 ? 29.790 8.123 -28.602 1.00 87.25 190 SER A O 1
ATOM 1442 N N . VAL A 1 191 ? 29.767 7.953 -30.848 1.00 86.81 191 VAL A N 1
ATOM 1443 C CA . VAL A 1 191 ? 28.320 8.156 -31.005 1.00 86.81 191 VAL A CA 1
ATOM 1444 C C . VAL A 1 191 ? 27.521 7.047 -30.321 1.00 86.81 191 VAL A C 1
ATOM 1446 O O . VAL A 1 191 ? 26.584 7.340 -29.576 1.00 86.81 191 VAL A O 1
ATOM 1449 N N . LEU A 1 192 ? 27.922 5.783 -30.494 1.00 85.69 192 LEU A N 1
ATOM 1450 C CA . LEU A 1 192 ? 27.291 4.654 -29.810 1.00 85.69 192 LEU A CA 1
ATOM 1451 C C . LEU A 1 192 ? 27.382 4.812 -28.286 1.00 85.69 192 LEU A C 1
ATOM 1453 O O . LEU A 1 192 ? 26.381 4.668 -27.583 1.00 85.69 192 LEU A O 1
ATOM 1457 N N . LYS A 1 193 ? 28.563 5.155 -27.758 1.00 87.81 193 LYS A N 1
ATOM 1458 C CA . LYS A 1 193 ? 28.772 5.353 -26.317 1.00 87.81 193 LYS A CA 1
ATOM 1459 C C . LYS A 1 193 ? 27.921 6.501 -25.773 1.00 87.81 193 LYS A C 1
ATOM 1461 O O . LYS A 1 193 ? 27.330 6.355 -24.703 1.00 87.81 193 LYS A O 1
ATOM 1466 N N . ALA A 1 194 ? 27.839 7.614 -26.500 1.00 89.62 194 ALA A N 1
ATOM 1467 C CA . ALA A 1 194 ? 27.005 8.752 -26.130 1.00 89.62 194 ALA A CA 1
ATOM 1468 C C . ALA A 1 194 ? 25.513 8.375 -26.103 1.00 89.62 194 ALA A C 1
ATOM 1470 O O . ALA A 1 194 ? 24.839 8.650 -25.112 1.00 89.62 194 ALA A O 1
ATOM 1471 N N . GLY A 1 195 ? 25.019 7.672 -27.129 1.00 87.81 195 GLY A N 1
ATOM 1472 C CA . GLY A 1 195 ? 23.630 7.208 -27.197 1.00 87.81 195 GLY A CA 1
ATOM 1473 C C . GLY A 1 195 ? 23.272 6.232 -26.073 1.00 87.81 195 GLY A C 1
ATOM 1474 O O . GLY A 1 195 ? 22.260 6.408 -25.394 1.00 87.81 195 GLY A O 1
ATOM 1475 N N . LEU A 1 196 ? 24.138 5.250 -25.804 1.00 88.50 196 LEU A N 1
ATOM 1476 C CA . LEU A 1 196 ? 23.947 4.303 -24.700 1.00 88.50 196 LEU A CA 1
ATOM 1477 C C . LEU A 1 196 ? 23.968 5.000 -23.335 1.00 88.50 196 LEU A C 1
ATOM 1479 O O . LEU A 1 196 ? 23.170 4.657 -22.460 1.00 88.50 196 LEU A O 1
ATOM 1483 N N . LYS A 1 197 ? 24.853 5.988 -23.148 1.00 90.81 197 LYS A N 1
ATOM 1484 C CA . LYS A 1 197 ? 24.901 6.783 -21.919 1.00 90.81 197 LYS A CA 1
ATOM 1485 C C . LYS A 1 197 ? 23.631 7.610 -21.737 1.00 90.81 197 LYS A C 1
ATOM 1487 O O . LYS A 1 197 ? 23.055 7.567 -20.655 1.00 90.81 197 LYS A O 1
ATOM 1492 N N . ALA A 1 198 ? 23.171 8.305 -22.775 1.00 91.69 198 ALA A N 1
ATOM 1493 C CA . ALA A 1 198 ? 21.940 9.087 -22.718 1.00 91.69 198 ALA A CA 1
ATOM 1494 C C . ALA A 1 198 ? 20.731 8.203 -22.369 1.00 91.69 198 ALA A C 1
ATOM 1496 O O . ALA A 1 198 ? 19.979 8.522 -21.452 1.00 91.69 198 ALA A O 1
ATOM 1497 N N . ALA A 1 199 ? 20.601 7.041 -23.019 1.00 89.50 199 ALA A N 1
ATOM 1498 C CA . ALA A 1 199 ? 19.553 6.069 -22.715 1.00 89.50 199 ALA A CA 1
ATOM 1499 C C . ALA A 1 199 ? 19.600 5.605 -21.247 1.00 89.50 199 ALA A C 1
ATOM 1501 O O . ALA A 1 199 ? 18.569 5.524 -20.574 1.00 89.50 199 ALA A O 1
ATOM 1502 N N . GLN A 1 200 ? 20.803 5.333 -20.733 1.00 89.75 200 GLN A N 1
ATOM 1503 C CA . GLN A 1 200 ? 21.006 4.926 -19.346 1.00 89.75 200 GLN A CA 1
ATOM 1504 C C . GLN A 1 200 ? 20.656 6.044 -18.353 1.00 89.75 200 GLN A C 1
ATOM 1506 O O . GLN A 1 200 ? 20.001 5.774 -17.345 1.00 89.75 200 GLN A O 1
ATOM 1511 N N . ASP A 1 201 ? 21.064 7.283 -18.628 1.00 92.00 201 ASP A N 1
ATOM 1512 C CA . ASP A 1 201 ? 20.782 8.441 -17.776 1.00 92.00 201 ASP A CA 1
ATOM 1513 C C . ASP A 1 201 ? 19.266 8.710 -17.717 1.00 92.00 201 ASP A C 1
ATOM 1515 O O . ASP A 1 201 ? 18.710 8.878 -16.627 1.00 92.00 201 ASP A O 1
ATOM 1519 N N . THR A 1 202 ? 18.570 8.642 -18.859 1.00 93.12 202 THR A N 1
ATOM 1520 C CA . THR A 1 202 ? 17.103 8.729 -18.924 1.00 93.12 202 THR A CA 1
ATOM 1521 C C . THR A 1 202 ? 16.443 7.639 -18.089 1.00 93.12 202 THR A C 1
ATOM 1523 O O . THR A 1 202 ? 15.615 7.951 -17.235 1.00 93.12 202 THR A O 1
ATOM 1526 N N . TYR A 1 203 ? 16.846 6.377 -18.265 1.00 91.75 203 TYR A N 1
ATOM 1527 C CA . TYR A 1 203 ? 16.317 5.264 -17.476 1.00 91.75 203 TYR A CA 1
ATOM 1528 C C . TYR A 1 203 ? 16.484 5.500 -15.971 1.00 91.75 203 TYR A C 1
ATOM 1530 O O . TYR A 1 203 ? 15.518 5.413 -15.213 1.00 91.75 203 TYR A O 1
ATOM 1538 N N . VAL A 1 204 ? 17.692 5.853 -15.523 1.00 92.94 204 VAL A N 1
ATOM 1539 C CA . VAL A 1 204 ? 17.974 6.109 -14.103 1.00 92.94 204 VAL A CA 1
ATOM 1540 C C . VAL A 1 204 ? 17.098 7.237 -13.559 1.00 92.94 204 VAL A C 1
ATOM 1542 O O . VAL A 1 204 ? 16.558 7.113 -12.457 1.00 92.94 204 VAL A O 1
ATOM 1545 N N . ASN A 1 205 ? 16.917 8.314 -14.321 1.00 93.88 205 ASN A N 1
ATOM 1546 C CA . ASN A 1 205 ? 16.078 9.438 -13.915 1.00 93.88 205 ASN A CA 1
ATOM 1547 C C . ASN A 1 205 ? 14.594 9.051 -13.834 1.00 93.88 205 ASN A C 1
ATOM 1549 O O . ASN A 1 205 ? 13.933 9.399 -12.853 1.00 93.88 205 ASN A O 1
ATOM 1553 N N . SER A 1 206 ? 14.084 8.259 -14.782 1.00 93.75 206 SER A N 1
ATOM 1554 C CA . SER A 1 206 ? 12.718 7.722 -14.733 1.00 93.75 206 SER A CA 1
ATOM 1555 C C . SER A 1 206 ? 12.493 6.843 -13.501 1.00 93.75 206 SER A C 1
ATOM 1557 O O . SER A 1 206 ? 11.492 7.003 -12.801 1.00 93.75 206 SER A O 1
ATOM 1559 N N . ILE A 1 207 ? 13.448 5.964 -13.172 1.00 93.19 207 ILE A N 1
ATOM 1560 C CA . ILE A 1 207 ? 13.370 5.117 -11.973 1.00 93.19 207 ILE A CA 1
ATOM 1561 C C . ILE A 1 207 ? 13.373 5.965 -10.696 1.00 93.19 207 ILE A C 1
ATOM 1563 O O . ILE A 1 207 ? 12.553 5.728 -9.806 1.00 93.19 207 ILE A O 1
ATOM 1567 N N . LYS A 1 208 ? 14.256 6.966 -10.597 1.00 94.25 208 LYS A N 1
ATOM 1568 C CA . LYS A 1 208 ? 14.297 7.885 -9.447 1.00 94.25 208 LYS A CA 1
ATOM 1569 C C . LYS A 1 208 ? 12.976 8.635 -9.284 1.00 94.25 208 LYS A C 1
ATOM 1571 O O . LYS A 1 208 ? 12.453 8.694 -8.177 1.00 94.25 208 LYS A O 1
ATOM 1576 N N . SER A 1 209 ? 12.417 9.152 -10.376 1.00 94.81 209 SER A N 1
ATOM 1577 C CA . SER A 1 209 ? 11.130 9.853 -10.363 1.00 94.81 209 SER A CA 1
ATOM 1578 C C . SER A 1 209 ? 9.999 8.951 -9.854 1.00 94.81 209 SER A C 1
ATOM 1580 O O . SER A 1 209 ? 9.297 9.306 -8.905 1.00 94.81 209 SER A O 1
ATOM 1582 N N . ALA A 1 210 ? 9.898 7.725 -10.382 1.00 94.56 210 ALA A N 1
ATOM 1583 C CA . ALA A 1 210 ? 8.903 6.747 -9.942 1.00 94.56 210 ALA A CA 1
ATOM 1584 C C . ALA A 1 210 ? 9.050 6.376 -8.453 1.00 94.56 210 ALA A C 1
ATOM 1586 O O . ALA A 1 210 ? 8.056 6.189 -7.747 1.00 94.56 210 ALA A O 1
ATOM 1587 N N . GLN A 1 211 ? 10.284 6.278 -7.947 1.00 93.38 211 GLN A N 1
ATOM 1588 C CA . GLN A 1 211 ? 10.548 6.022 -6.528 1.00 93.38 211 GLN A CA 1
ATOM 1589 C C . GLN A 1 211 ? 10.153 7.204 -5.639 1.00 93.38 211 GLN A C 1
ATOM 1591 O O . GLN A 1 211 ? 9.537 6.990 -4.593 1.00 93.38 211 GLN A O 1
ATOM 1596 N N . SER A 1 212 ? 10.473 8.432 -6.050 1.00 95.06 212 SER A N 1
ATOM 1597 C CA . SER A 1 212 ? 10.098 9.648 -5.324 1.00 95.06 212 SER A CA 1
ATOM 1598 C C . SER A 1 212 ? 8.582 9.801 -5.234 1.00 95.06 212 SER A C 1
ATOM 1600 O O . SER A 1 212 ? 8.067 10.014 -4.139 1.00 95.06 212 SER A O 1
ATOM 1602 N N . ALA A 1 213 ? 7.867 9.598 -6.346 1.00 95.25 213 ALA A N 1
ATOM 1603 C CA . ALA A 1 213 ? 6.405 9.631 -6.381 1.00 95.25 213 ALA A CA 1
ATOM 1604 C C . ALA A 1 213 ? 5.776 8.541 -5.497 1.00 95.25 213 ALA A C 1
ATOM 1606 O O . ALA A 1 213 ? 4.825 8.796 -4.761 1.00 95.25 213 ALA A O 1
ATOM 1607 N N . PHE A 1 214 ? 6.337 7.326 -5.510 1.00 96.12 214 PHE A N 1
ATOM 1608 C CA . PHE A 1 214 ? 5.889 6.266 -4.608 1.00 96.12 214 PHE A CA 1
ATOM 1609 C C . PHE A 1 214 ? 6.093 6.645 -3.139 1.00 96.12 214 PHE A C 1
ATOM 1611 O O . PHE A 1 214 ? 5.213 6.403 -2.317 1.00 96.12 214 PHE A O 1
ATOM 1618 N N . LYS A 1 215 ? 7.253 7.217 -2.794 1.00 96.19 215 LYS A N 1
ATOM 1619 C CA . LYS A 1 215 ? 7.574 7.603 -1.417 1.00 96.19 215 LYS A CA 1
ATOM 1620 C C . LYS A 1 215 ? 6.602 8.665 -0.904 1.00 96.19 215 LYS A C 1
ATOM 1622 O O . LYS A 1 215 ? 6.013 8.456 0.152 1.00 96.19 215 LYS A O 1
ATOM 1627 N N . SER A 1 216 ? 6.409 9.749 -1.654 1.00 96.75 216 SER A N 1
ATOM 1628 C CA . SER A 1 216 ? 5.498 10.829 -1.260 1.00 96.75 216 SER A CA 1
ATOM 1629 C C . SER A 1 216 ? 4.049 10.346 -1.168 1.00 96.75 216 SER A C 1
ATOM 1631 O O . SER A 1 216 ? 3.369 10.621 -0.180 1.00 96.75 216 SER A O 1
ATOM 1633 N N . GLY A 1 217 ? 3.590 9.551 -2.140 1.00 97.56 217 GLY A N 1
ATOM 1634 C CA . GLY A 1 217 ? 2.260 8.942 -2.101 1.00 97.56 217 GLY A CA 1
ATOM 1635 C C . GLY A 1 217 ? 2.077 8.020 -0.894 1.00 97.56 217 GLY A C 1
ATOM 1636 O O . GLY A 1 217 ? 1.045 8.062 -0.226 1.00 97.56 217 GLY A O 1
ATOM 1637 N N . PHE A 1 218 ? 3.097 7.224 -0.560 1.00 97.00 218 PHE A N 1
ATOM 1638 C CA . PHE A 1 218 ? 3.046 6.322 0.587 1.00 97.00 218 PHE A CA 1
ATOM 1639 C C . PHE A 1 218 ? 3.009 7.079 1.922 1.00 97.00 218 PHE A C 1
ATOM 1641 O O . PHE A 1 218 ? 2.237 6.720 2.810 1.00 97.00 218 PHE A O 1
ATOM 1648 N N . GLU A 1 219 ? 3.805 8.142 2.064 1.00 97.56 219 GLU A N 1
ATOM 1649 C CA . GLU A 1 219 ? 3.775 9.036 3.230 1.00 97.56 219 GLU A CA 1
ATOM 1650 C C . GLU A 1 219 ? 2.395 9.695 3.390 1.00 97.56 219 GLU A C 1
ATOM 1652 O O . GLU A 1 219 ? 1.852 9.732 4.495 1.00 97.56 219 GLU A O 1
ATOM 1657 N N . SER A 1 220 ? 1.777 10.119 2.283 1.00 97.44 220 SER A N 1
ATOM 1658 C CA . SER A 1 220 ? 0.425 10.685 2.282 1.00 97.44 220 SER A CA 1
ATOM 1659 C C . SER A 1 220 ? -0.617 9.697 2.821 1.00 97.44 220 SER A C 1
ATOM 1661 O O . SER A 1 220 ? -1.305 10.003 3.796 1.00 97.44 220 SER A O 1
ATOM 1663 N N . ILE A 1 221 ? -0.685 8.469 2.289 1.00 97.50 221 ILE A N 1
ATOM 1664 C CA . ILE A 1 221 ? -1.667 7.479 2.771 1.00 97.50 221 ILE A CA 1
ATOM 1665 C C . ILE A 1 221 ? -1.392 7.034 4.216 1.00 97.50 221 ILE A C 1
ATOM 1667 O O . ILE A 1 221 ? -2.325 6.694 4.949 1.00 97.50 221 ILE A O 1
ATOM 1671 N N . GLN A 1 222 ? -0.129 7.051 4.664 1.00 97.44 222 GLN A N 1
ATOM 1672 C CA . GLN A 1 222 ? 0.214 6.810 6.068 1.00 97.44 222 GLN A CA 1
ATOM 1673 C C . GLN A 1 222 ? -0.363 7.894 6.974 1.00 97.44 222 GLN A C 1
ATOM 1675 O O . GLN A 1 222 ? -0.948 7.563 8.010 1.00 97.44 222 GLN A O 1
ATOM 1680 N N . GLN A 1 223 ? -0.222 9.159 6.577 1.00 97.50 223 GLN A N 1
ATOM 1681 C CA . GLN A 1 223 ? -0.763 10.288 7.318 1.00 97.50 223 GLN A CA 1
ATOM 1682 C C . GLN A 1 223 ? -2.292 10.230 7.368 1.00 97.50 223 GLN A C 1
ATOM 1684 O O . GLN A 1 223 ? -2.863 10.322 8.453 1.00 97.50 223 GLN A O 1
ATOM 1689 N N . THR A 1 224 ? -2.956 9.962 6.240 1.00 97.12 224 THR A N 1
ATOM 1690 C CA . THR A 1 224 ? -4.416 9.787 6.188 1.00 97.12 224 THR A CA 1
ATOM 1691 C C . THR A 1 224 ? -4.885 8.680 7.128 1.00 97.12 224 THR A C 1
ATOM 1693 O O . THR A 1 224 ? -5.813 8.882 7.913 1.00 97.12 224 THR A O 1
ATOM 1696 N N . ARG A 1 225 ? -4.212 7.519 7.120 1.00 98.00 225 ARG A N 1
ATOM 1697 C CA . ARG A 1 225 ? -4.538 6.421 8.040 1.00 98.00 225 ARG A CA 1
ATOM 1698 C C . ARG A 1 225 ? -4.349 6.836 9.496 1.00 98.00 225 ARG A C 1
ATOM 1700 O O . ARG A 1 225 ? -5.196 6.521 10.327 1.00 98.00 225 ARG A O 1
ATOM 1707 N N . LYS A 1 226 ? -3.245 7.518 9.818 1.00 98.06 226 LYS A N 1
ATOM 1708 C CA . LYS A 1 226 ? -2.973 7.995 11.179 1.00 98.06 226 LYS A CA 1
ATOM 1709 C C . LYS A 1 226 ? -4.072 8.943 11.657 1.00 98.06 226 LYS A C 1
ATOM 1711 O O . LYS A 1 226 ? -4.637 8.704 12.718 1.00 98.06 226 LYS A O 1
ATOM 1716 N N . SER A 1 227 ? -4.419 9.950 10.862 1.00 97.81 227 SER A N 1
ATOM 1717 C CA . SER A 1 227 ? -5.478 10.903 11.201 1.00 97.81 227 SER A CA 1
ATOM 1718 C C . SER A 1 227 ? -6.834 10.220 11.395 1.00 97.81 227 SER A C 1
ATOM 1720 O O . SER A 1 227 ? -7.541 10.535 12.349 1.00 97.81 227 SER A O 1
ATOM 1722 N N . ALA A 1 228 ? -7.181 9.238 10.556 1.00 98.19 228 ALA A N 1
ATOM 1723 C CA . ALA A 1 228 ? -8.415 8.470 10.720 1.00 98.19 228 ALA A CA 1
ATOM 1724 C C . ALA A 1 228 ? -8.432 7.651 12.025 1.00 98.19 228 ALA A C 1
ATOM 1726 O O . ALA A 1 228 ? -9.455 7.594 12.706 1.00 98.19 228 ALA A O 1
ATOM 1727 N N . PHE A 1 229 ? -7.297 7.055 12.406 1.00 98.19 229 PHE A N 1
ATOM 1728 C CA . PHE A 1 229 ? -7.162 6.335 13.675 1.00 98.19 229 PHE A CA 1
ATOM 1729 C C . PHE A 1 229 ? -7.291 7.281 14.869 1.00 98.19 229 PHE A C 1
ATOM 1731 O O . PHE A 1 229 ? -8.063 6.997 15.784 1.00 98.19 229 PHE A O 1
ATOM 1738 N N . ASP A 1 230 ? -6.565 8.400 14.852 1.00 98.19 230 ASP A N 1
ATOM 1739 C CA . ASP A 1 230 ? -6.594 9.397 15.923 1.00 98.19 230 ASP A CA 1
ATOM 1740 C C . ASP A 1 230 ? -8.026 9.928 16.118 1.00 98.19 230 ASP A C 1
ATOM 1742 O O . ASP A 1 230 ? -8.520 9.979 17.247 1.00 98.19 230 ASP A O 1
ATOM 1746 N N . LYS A 1 231 ? -8.743 10.205 15.018 1.00 97.62 231 LYS A N 1
ATOM 1747 C CA . LYS A 1 231 ? -10.155 10.603 15.059 1.00 97.62 231 LYS A CA 1
ATOM 1748 C C . LYS A 1 231 ? -11.052 9.507 15.641 1.00 97.62 231 LYS A C 1
ATOM 1750 O O . LYS A 1 231 ? -11.798 9.775 16.576 1.00 97.62 231 LYS A O 1
ATOM 1755 N N . ALA A 1 232 ? -10.958 8.269 15.147 1.00 98.38 232 ALA A N 1
ATOM 1756 C CA . ALA A 1 232 ? -11.773 7.156 15.644 1.00 98.38 232 ALA A CA 1
ATOM 1757 C C . ALA A 1 232 ? -11.561 6.902 17.148 1.00 98.38 232 ALA A C 1
ATOM 1759 O O . ALA A 1 232 ? -12.483 6.517 17.865 1.00 98.38 232 ALA A O 1
ATOM 1760 N N . HIS A 1 233 ? -10.341 7.125 17.640 1.00 97.94 233 HIS A N 1
ATOM 1761 C CA . HIS A 1 233 ? -10.019 7.062 19.060 1.00 97.94 233 HIS A CA 1
ATOM 1762 C C . HIS A 1 233 ? -10.613 8.221 19.867 1.00 97.94 233 HIS A C 1
ATOM 1764 O O . HIS A 1 233 ? -11.145 7.980 20.952 1.00 97.94 233 HIS A O 1
ATOM 1770 N N . ALA A 1 234 ? -10.532 9.450 19.357 1.00 98.19 234 ALA A N 1
ATOM 1771 C CA . ALA A 1 234 ? -11.119 10.622 19.999 1.00 98.19 234 ALA A CA 1
ATOM 1772 C C . ALA A 1 234 ? -12.649 10.506 20.093 1.00 98.19 234 ALA A C 1
ATOM 1774 O O . ALA A 1 234 ? -13.203 10.658 21.182 1.00 98.19 234 ALA A O 1
ATOM 1775 N N . ASP A 1 235 ? -13.309 10.142 18.989 1.00 97.69 235 ASP A N 1
ATOM 1776 C CA . ASP A 1 235 ? -14.760 9.939 18.924 1.00 97.69 235 ASP A CA 1
ATOM 1777 C C . ASP A 1 235 ? -15.205 8.846 19.908 1.00 97.69 235 ASP A C 1
ATOM 1779 O O . ASP A 1 235 ? -16.156 9.025 20.669 1.00 97.69 235 ASP A O 1
ATOM 1783 N N . PHE A 1 236 ? -14.471 7.727 19.951 1.00 98.25 236 PHE A N 1
ATOM 1784 C CA . PHE A 1 236 ? -14.726 6.652 20.906 1.00 98.25 236 PHE A CA 1
ATOM 1785 C C . PHE A 1 236 ? -14.614 7.139 22.347 1.00 98.25 236 PHE A C 1
ATOM 1787 O O . PHE A 1 236 ? -15.531 6.931 23.133 1.00 98.25 236 PHE A O 1
ATOM 1794 N N . LYS A 1 237 ? -13.518 7.819 22.705 1.00 97.94 237 LYS A N 1
ATOM 1795 C CA . LYS A 1 237 ? -13.323 8.340 24.063 1.00 97.94 237 LYS A CA 1
ATOM 1796 C C . LYS A 1 237 ? -14.469 9.269 24.465 1.00 97.94 237 LYS A C 1
ATOM 1798 O O . LYS A 1 237 ? -15.010 9.111 25.554 1.00 97.94 237 LYS A O 1
ATOM 1803 N N . ALA A 1 238 ? -14.863 10.187 23.585 1.00 97.56 238 ALA A N 1
ATOM 1804 C CA . ALA A 1 238 ? -15.982 11.090 23.829 1.00 97.56 238 ALA A CA 1
ATOM 1805 C C . ALA A 1 238 ? -17.301 10.328 24.055 1.00 97.56 238 ALA A C 1
ATOM 1807 O O . ALA A 1 238 ? -18.015 10.613 25.017 1.00 97.56 238 ALA A O 1
ATOM 1808 N N . ALA A 1 239 ? -17.597 9.318 23.230 1.00 97.75 239 ALA A N 1
ATOM 1809 C CA . ALA A 1 239 ? -18.800 8.499 23.372 1.00 97.75 239 ALA A CA 1
ATOM 1810 C C . ALA A 1 239 ? -18.823 7.702 24.689 1.00 97.75 239 ALA A C 1
ATOM 1812 O O . ALA A 1 239 ? -19.847 7.664 25.370 1.00 97.75 239 ALA A O 1
ATOM 1813 N N . ILE A 1 240 ? -17.689 7.111 25.080 1.00 96.31 240 ILE A N 1
ATOM 1814 C CA . ILE A 1 240 ? -17.559 6.364 26.337 1.00 96.31 240 ILE A CA 1
ATOM 1815 C C . ILE A 1 240 ? -17.725 7.287 27.550 1.00 96.31 240 ILE A C 1
ATOM 1817 O O . ILE A 1 240 ? -18.444 6.937 28.483 1.00 96.31 240 ILE A O 1
ATOM 1821 N N . GLU A 1 241 ? -17.085 8.459 27.556 1.00 96.50 241 GLU A N 1
ATOM 1822 C CA . GLU A 1 241 ? -17.215 9.411 28.667 1.00 96.50 241 GLU A CA 1
ATOM 1823 C C . GLU A 1 241 ? -18.639 9.956 28.784 1.00 96.50 241 GLU A C 1
ATOM 1825 O O . GLU A 1 241 ? -19.174 10.038 29.891 1.00 96.50 241 GLU A O 1
ATOM 1830 N N . LYS A 1 242 ? -19.306 10.229 27.656 1.00 94.25 242 LYS A N 1
ATOM 1831 C CA . LYS A 1 242 ? -20.731 10.569 27.660 1.00 94.25 242 LYS A CA 1
ATOM 1832 C C . LYS A 1 242 ? -21.566 9.446 28.286 1.00 94.25 242 LYS A C 1
ATOM 1834 O O . LYS A 1 242 ? -22.315 9.708 29.220 1.00 94.25 242 LYS A O 1
ATOM 1839 N N . ALA A 1 243 ? -21.396 8.204 27.827 1.00 95.12 243 ALA A N 1
ATOM 1840 C CA . ALA A 1 243 ? -22.147 7.058 28.341 1.00 95.12 243 ALA A CA 1
ATOM 1841 C C . ALA A 1 243 ? -21.931 6.854 29.851 1.00 95.12 243 ALA A C 1
ATOM 1843 O O . ALA A 1 243 ? -22.887 6.630 30.589 1.00 95.12 243 ALA A O 1
ATOM 1844 N N . LYS A 1 244 ? -20.688 6.977 30.333 1.00 93.75 244 LYS A N 1
ATOM 1845 C CA . LYS A 1 244 ? -20.372 6.894 31.768 1.00 93.75 244 LYS A CA 1
ATOM 1846 C C . LYS A 1 244 ? -21.058 7.995 32.569 1.00 93.75 244 LYS A C 1
ATOM 1848 O O . LYS A 1 244 ? -21.590 7.717 33.638 1.00 93.75 244 LYS A O 1
ATOM 1853 N N . ASN A 1 245 ? -21.027 9.231 32.077 1.00 93.12 245 ASN A N 1
ATOM 1854 C CA . ASN A 1 245 ? -21.657 10.358 32.758 1.00 93.12 245 ASN A CA 1
ATOM 1855 C C . ASN A 1 245 ? -23.178 10.199 32.818 1.00 93.12 245 ASN A C 1
ATOM 1857 O O . ASN A 1 245 ? -23.768 10.479 33.857 1.00 93.12 245 ASN A O 1
ATOM 1861 N N . ASP A 1 246 ? -23.799 9.715 31.742 1.00 90.06 246 ASP A N 1
ATOM 1862 C CA . ASP A 1 246 ? -25.237 9.438 31.704 1.00 90.06 246 ASP A CA 1
ATOM 1863 C C . ASP A 1 246 ? -25.609 8.311 32.683 1.00 90.06 246 ASP A C 1
ATOM 1865 O O . ASP A 1 246 ? -26.584 8.435 33.422 1.00 90.06 246 ASP A O 1
ATOM 1869 N N . LEU A 1 247 ? -24.783 7.258 32.770 1.00 91.88 247 LEU A N 1
ATOM 1870 C CA . LEU A 1 247 ? -24.961 6.190 33.754 1.00 91.88 247 LEU A CA 1
ATOM 1871 C C . LEU A 1 247 ? -24.840 6.714 35.193 1.00 91.88 247 LEU A C 1
ATOM 1873 O O . LEU A 1 247 ? -25.710 6.429 36.005 1.00 91.88 247 LEU A O 1
ATOM 1877 N N . LYS A 1 248 ? -23.803 7.498 35.515 1.00 90.00 248 LYS A N 1
ATOM 1878 C CA . LYS A 1 248 ? -23.612 8.069 36.864 1.00 90.00 248 LYS A CA 1
ATOM 1879 C C . LYS A 1 248 ? -24.805 8.903 37.315 1.00 90.00 248 LYS A C 1
ATOM 1881 O O . LYS A 1 248 ? -25.310 8.699 38.415 1.00 90.00 248 LYS A O 1
ATOM 1886 N N . VAL A 1 249 ? -25.291 9.780 36.433 1.00 86.81 249 VAL A N 1
ATOM 1887 C CA . VAL A 1 249 ? -26.485 10.596 36.689 1.00 86.81 249 VAL A CA 1
ATOM 1888 C C . VAL A 1 249 ? -27.691 9.704 36.986 1.00 86.81 249 VAL A C 1
ATOM 1890 O O . VAL A 1 249 ? -28.400 9.942 37.958 1.00 86.81 249 VAL A O 1
ATOM 1893 N N . ALA A 1 250 ? -27.897 8.647 36.198 1.00 85.19 250 ALA A N 1
ATOM 1894 C CA . ALA A 1 250 ? -29.010 7.724 36.393 1.00 85.19 250 ALA A CA 1
ATOM 1895 C C . ALA A 1 250 ? -28.883 6.843 37.654 1.00 85.19 250 ALA A C 1
ATOM 1897 O O . ALA A 1 250 ? -29.891 6.357 38.164 1.00 85.19 250 ALA A O 1
ATOM 1898 N N . LEU A 1 251 ? -27.667 6.653 38.175 1.00 84.44 251 LEU A N 1
ATOM 1899 C CA . LEU A 1 251 ? -27.408 5.966 39.444 1.00 84.44 251 LEU A CA 1
ATOM 1900 C C . LEU A 1 251 ? -27.481 6.897 40.670 1.00 84.44 251 LEU A C 1
ATOM 1902 O O . LEU A 1 251 ? -27.349 6.414 41.792 1.00 84.44 251 LEU A O 1
ATOM 1906 N N . GLY A 1 252 ? -27.716 8.201 40.482 1.00 77.75 252 GLY A N 1
ATOM 1907 C CA . GLY A 1 252 ? -27.817 9.177 41.572 1.00 77.75 252 GLY A CA 1
ATOM 1908 C C . GLY A 1 252 ? -26.480 9.769 42.034 1.00 77.75 252 GLY A C 1
ATOM 1909 O O . GLY A 1 252 ? -26.451 10.504 43.018 1.00 77.75 252 GLY A O 1
ATOM 1910 N N . GLU A 1 253 ? -25.376 9.506 41.327 1.00 66.75 253 GLU A N 1
ATOM 1911 C CA . GLU A 1 253 ? -24.094 10.178 41.561 1.00 66.75 253 GLU A CA 1
ATOM 1912 C C . GLU A 1 253 ? -24.079 11.520 40.802 1.00 66.75 253 GLU A C 1
ATOM 1914 O O . GLU A 1 253 ? -24.063 11.558 39.567 1.00 66.75 253 GLU A O 1
ATOM 1919 N N . SER A 1 254 ? -24.108 12.649 41.524 1.00 47.22 254 SER A N 1
ATOM 1920 C CA . SER A 1 254 ? -24.091 13.991 40.922 1.00 47.22 254 SER A CA 1
ATOM 1921 C C . SER A 1 254 ? -22.830 14.225 40.080 1.00 47.22 254 SER A C 1
ATOM 1923 O O . SER A 1 254 ? -21.722 13.875 40.490 1.00 47.22 254 SER A O 1
ATOM 1925 N N . ARG A 1 255 ? -22.975 14.874 38.912 1.00 52.62 255 ARG A N 1
ATOM 1926 C CA . ARG A 1 255 ? -21.839 15.345 38.098 1.00 52.62 255 ARG A CA 1
ATOM 1927 C C . ARG A 1 255 ? -20.970 16.267 38.957 1.00 52.62 255 ARG A C 1
ATOM 1929 O O . ARG A 1 255 ? -21.410 17.366 39.270 1.00 52.62 255 ARG A O 1
ATOM 1936 N N . ASN A 1 256 ? -19.736 15.874 39.278 1.00 44.28 256 ASN A N 1
ATOM 1937 C CA . ASN A 1 256 ? -18.733 16.836 39.737 1.00 44.28 256 ASN A CA 1
ATOM 1938 C C . ASN A 1 256 ? -18.435 17.785 38.570 1.00 44.28 256 ASN A C 1
ATOM 1940 O O . ASN A 1 256 ? -17.600 17.503 37.709 1.00 44.28 256 ASN A O 1
ATOM 1944 N N . SER A 1 257 ? -19.187 18.883 38.511 1.00 43.22 257 SER A N 1
ATOM 1945 C CA . SER A 1 257 ? -18.906 20.033 37.670 1.00 43.22 257 SER A CA 1
ATOM 1946 C C . SER A 1 257 ? -17.551 20.580 38.086 1.00 43.22 257 SER A C 1
ATOM 1948 O O . SER A 1 257 ? -17.359 20.999 39.226 1.00 43.22 257 SER A O 1
ATOM 1950 N N . THR A 1 258 ? -16.595 20.556 37.169 1.00 41.66 258 THR A N 1
ATOM 1951 C CA . THR A 1 258 ? -15.375 21.344 37.296 1.00 41.66 258 THR A CA 1
ATOM 1952 C C . THR A 1 258 ? -15.800 22.808 37.251 1.00 41.66 258 THR A C 1
ATOM 1954 O O . THR A 1 258 ? -16.126 23.343 36.195 1.00 41.66 258 THR A O 1
ATOM 1957 N N . THR A 1 259 ? -15.886 23.426 38.425 1.00 37.84 259 THR A N 1
ATOM 1958 C CA . THR A 1 259 ? -16.082 24.862 38.590 1.00 37.84 259 THR A CA 1
ATOM 1959 C C . THR A 1 259 ? -14.805 25.554 38.124 1.00 37.84 259 THR A C 1
ATOM 1961 O O . THR A 1 259 ? -13.809 25.585 38.842 1.00 37.84 259 THR A O 1
ATOM 1964 N N . THR A 1 260 ? -14.804 26.064 36.895 1.00 42.78 260 THR A N 1
ATOM 1965 C CA . THR A 1 260 ? -13.849 27.087 36.460 1.00 42.78 260 THR A CA 1
ATOM 1966 C C . THR A 1 260 ? -14.559 28.430 36.596 1.00 42.78 260 THR A C 1
ATOM 1968 O O . THR A 1 260 ? -15.405 28.778 35.777 1.00 42.78 260 THR A O 1
ATOM 1971 N N . THR A 1 261 ? -14.270 29.122 37.695 1.00 32.66 261 THR A N 1
ATOM 1972 C CA . THR A 1 261 ? -14.657 30.517 37.969 1.00 32.66 261 THR A CA 1
ATOM 1973 C C . THR A 1 261 ? -13.635 31.446 37.281 1.00 32.66 261 THR A C 1
ATOM 1975 O O . THR A 1 261 ? -12.476 31.030 37.192 1.00 32.66 261 THR A O 1
ATOM 1978 N N . PRO A 1 262 ? -14.050 32.614 36.742 1.00 46.84 262 PRO A N 1
ATOM 1979 C CA . PRO A 1 262 ? -13.266 33.405 35.784 1.00 46.84 262 PRO A CA 1
ATOM 1980 C C . PRO A 1 262 ? -12.015 34.076 36.356 1.00 46.84 262 PRO A 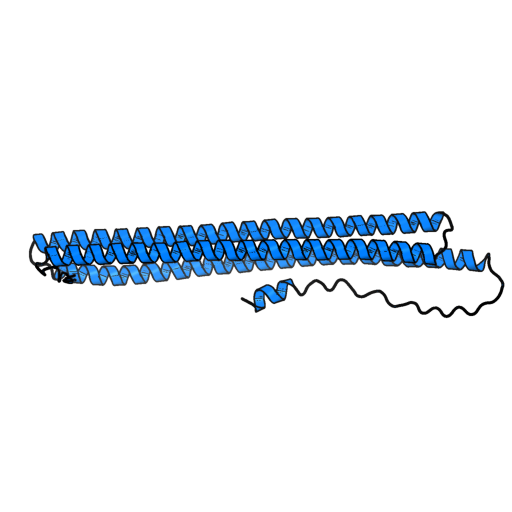C 1
ATOM 1982 O O . PRO A 1 262 ? -11.978 34.334 37.580 1.00 46.84 262 PRO A O 1
#

Organism: NCBI:txid1802126

pLDDT: mean 79.93, std 20.79, range [24.8, 98.38]

Foldseek 3Di:
DVVVVVVVVPPPPPDPPPDPPPDPDDDDDDPDVVLLVVLVVLLVVLVVVVVVVVVVLVVVVVVVVVVVVVVVVVVVVVVVVVVVVVVVVVVVVVVVVVVVLVVCCVPQPDPLLNVLSVLLVVLLVVLVVLLVVLLVVLVVLLVVLLVVLVVQLVVLLVVLSVQLVVLLVVLSVVLNVCSVVSHDPVVSVVSSVVSNVVSVVSSVVSNVVSVVSSVVSNVVSVVSSVVSNVVSVVSSVVSNVVSVQSSCVSVVNDPPPPDDDD

Secondary structure (DSSP, 8-state):
-HHHHTTTGGG-----------------S-TTHHHHHHHHHHHHHHHHHHHHHHHHHHHHHHHHHHHHHHHHHHHHHHHHHHHHHHHHHHHHHHHHHHHHHHHHHHH--SHHHHHHHHHHHHHHHHHHHHHHHHHHHHHHHHHHHHHHHHHHHHHHHHHHHHHHHHHHHHHHHHHHHHHHTT--HHHHHHHHHHHHHHHHHHHHHHHHHHHHHHHHHHHHHHHHHHHHHHHHHHHHHHHHHHHHHHHHHHTT----------